Protein 1DUX (pdb70)

Foldseek 3Di:
DDLVVLLLCCAVPPPDPCQKYAPDLVQQKIFRNNQQVSQQVVCVVVPHRDGGNVNSVVSQVVCCVVLQKAADPPDPRMIGGRPRSD/DDLVVLLLCCAVPPPDPCQKYAPDQQQQKIFRNNQQVSQQVVCVVVPHRDGGNVNSVVSQVVCCVVLQKAADPPDPRMIGGRDRDD

Nearest PDB structures (foldseek):
  1dux-assembly1_F  TM=1.006E+00  e=1.023E-17  Homo sapiens
  8bzm-assembly2_B  TM=9.744E-01  e=3.636E-10  Homo sapiens
  8e67-assembly4_L  TM=9.533E-01  e=2.780E-10  Mus musculus
  4mhg-assembly1_A  TM=9.481E-01  e=8.137E-10  Mus musculus
  2md5-assembly1_A  TM=8.981E-01  e=2.547E-09  Mus musculus

Organism: Homo sapiens (NCBI:txid9606)

B-factor: mean 28.89, std 11.52, range [9.04, 68.36]

Sequence (172 aa):
VTLWQFLLQLLREQGNGHIISWTSRDGGEFKLVDAEEVARRLWGLRKNKTNMNYDKLSRALRYYYDDKNIIRKVSGQKFVYKFVSYPEVTLWQFLLQLLREQGNGHIISWTSRDGGEFKLVDAEEVARRLWGLRKNKTNMNYDKLSRALRYYYDDKNIIRKVSGQKFVYKFVSYPE

GO terms:
  GO:0005515 protein binding (F, IPI)
  GO:0000976 transcription cis-regulatory region binding (F, IDA)
  GO:1990837 sequence-specific double-stranded DNA binding (F, IDA)
  GO:0001228 DNA-binding transcription activator activity, RNA polymerase II-specific (F, IMP)
  GO:0045893 positive regulation of DNA-templated transcription (P, IMP)
  GO:0045893 positive regulation of DNA-templated transcription (P, IDA)
  GO:0000978 RNA polymerase II cis-regulatory region sequence-specific DNA binding (F, IDA)
  GO:0001228 DNA-binding transcription activator activity, RNA polymerase II-specific (F, IDA)
  GO:0045944 positive regulation of transcription by RNA polymerase II (P, IDA)
  GO:0000981 DNA-binding transcription factor activity, RNA polymerase II-specific (F, IDA)
  GO:0061629 RNA polymerase II-specific DNA-binding transcription factor binding (F, IPI)
  GO:0005654 nucleoplasm (C, TAS)
  GO:0005634 nucleus (C, IDA)
  GO:0045944 positive regulation of transcription by RNA polymerase II (P, IMP)
  GO:0005654 nucleoplasm (C, IDA)
  GO:0003700 DNA-binding transcription factor activity (F, IDA)
  GO:0005634 nucleus (C, IC)

Radius of gyration: 17.22 Å; Cα contacts (8 Å, |Δi|>4): 259; chains: 2; bounding box: 40×48×25 Å

Solvent-accessible surface area: 9831 Å² total; per-residue (Å²): 91,58,6,83,70,0,0,26,22,1,22,84,9,21,71,53,33,139,19,3,37,58,66,50,165,137,26,0,39,0,77,0,74,60,9,100,42,0,0,96,2,16,2,34,34,129,135,114,118,88,48,59,36,99,83,0,7,138,32,0,96,118,15,62,98,94,88,53,0,102,75,21,104,86,90,155,69,0,5,67,10,66,84,168,28,180,90,58,7,84,71,0,0,33,21,1,22,86,8,21,73,52,32,142,19,2,38,56,64,45,132,133,24,1,39,0,77,0,73,60,10,99,42,0,0,94,2,15,3,35,35,128,121,115,118,89,47,60,36,98,84,0,7,136,32,0,96,126,15,58,133,109,84,56,0,100,75,21,104,87,90,164,70,0,5,67,10,66,81,174,16,99

Structure (mmCIF, N/CA/C/O backbone):
data_1DUX
#
_entry.id   1DUX
#
_cell.length_a   33.245
_cell.length_b   140.523
_cell.length_c   38.620
_cell.angle_alpha   90.00
_cell.angle_beta   115.52
_cell.angle_gamma   90.00
#
_symmetry.space_group_name_H-M   'P 1 21 1'
#
loop_
_entity.id
_entity.type
_entity.pdbx_description
1 polymer "DNA (5'-D(*TP*GP*AP*CP*CP*GP*GP*AP*AP*GP*TP*GP*T)-3')"
2 polymer "DNA (5'-D(*AP*CP*AP*CP*TP*TP*CP*CP*GP*GP*TP*CP*A)-3')"
3 polymer 'ETS-DOMAIN PROTEIN ELK-1'
4 water water
#
loop_
_atom_site.group_PDB
_atom_site.id
_atom_site.type_symbol
_atom_site.label_atom_id
_atom_site.label_alt_id
_atom_site.label_comp_id
_atom_site.label_asym_id
_atom_site.label_entity_id
_atom_site.label_seq_id
_atom_site.pdbx_PDB_ins_code
_atom_site.Cartn_x
_atom_site.Cartn_y
_atom_site.Cartn_z
_atom_site.occupancy
_atom_site.B_iso_or_equiv
_atom_site.auth_seq_id
_atom_site.auth_comp_id
_atom_site.auth_asym_id
_atom_site.auth_atom_id
_atom_site.pdbx_PDB_model_num
ATOM 1055 N N . VAL E 3 5 ? -0.061 12.498 21.661 1.00 30.18 5 VAL C N 1
ATOM 1056 C CA . VAL E 3 5 ? -1.076 12.391 20.614 1.00 28.00 5 VAL C CA 1
ATOM 1057 C C . VAL E 3 5 ? -1.398 10.925 20.349 1.00 25.83 5 VAL C C 1
ATOM 1058 O O . VAL E 3 5 ? -0.495 10.109 20.199 1.00 27.71 5 VAL C O 1
ATOM 1062 N N . THR E 3 6 ? -2.680 10.584 20.293 1.00 22.19 6 THR C N 1
ATOM 1063 C CA . THR E 3 6 ? -3.066 9.203 20.034 1.00 19.83 6 THR C CA 1
ATOM 1064 C C . THR E 3 6 ? -3.040 8.878 18.541 1.00 17.47 6 THR C C 1
ATOM 1065 O O . THR E 3 6 ? -3.036 9.773 17.687 1.00 16.27 6 THR C O 1
AT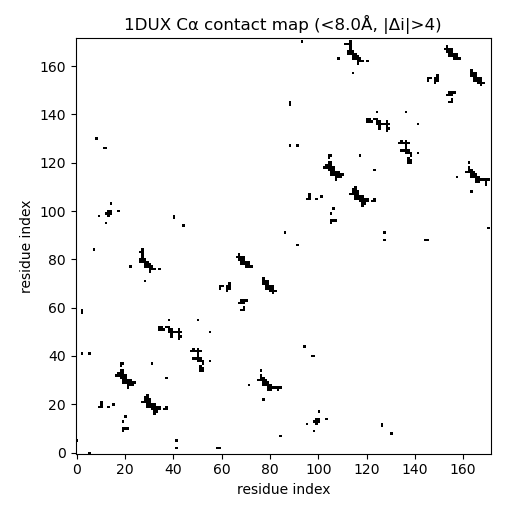OM 1069 N N . LEU E 3 7 ? -3.019 7.586 18.242 1.00 15.97 7 LEU C N 1
ATOM 1070 C CA . LEU E 3 7 ? -2.997 7.110 16.867 1.00 15.66 7 LEU C CA 1
ATOM 1071 C C . LEU E 3 7 ? -4.241 7.610 16.149 1.00 14.57 7 LEU C C 1
ATOM 1072 O O . LEU E 3 7 ? -4.142 8.129 15.054 1.00 14.07 7 LEU C O 1
ATOM 1077 N N . TRP E 3 8 ? -5.412 7.463 16.762 1.00 15.97 8 TRP C N 1
ATOM 1078 C CA . TRP E 3 8 ? -6.629 7.908 16.090 1.00 18.09 8 TRP C CA 1
ATOM 1079 C C . TRP E 3 8 ? -6.644 9.418 15.841 1.00 18.06 8 TRP C C 1
ATOM 1080 O O . TRP E 3 8 ? -7.108 9.870 14.789 1.00 17.34 8 TRP C O 1
ATOM 1091 N N . GLN E 3 9 ? -6.117 10.196 16.781 1.00 17.71 9 GLN C N 1
ATOM 1092 C CA . GLN E 3 9 ? -6.069 11.649 16.600 1.00 18.61 9 GLN C CA 1
ATOM 1093 C C . GLN E 3 9 ? -5.141 11.973 15.441 1.00 17.55 9 GLN C C 1
ATOM 1094 O O . GLN E 3 9 ? -5.443 12.831 14.609 1.00 17.58 9 GLN C O 1
ATOM 1100 N N . PHE E 3 10 ? -4.003 11.288 15.400 1.00 16.07 10 PHE C N 1
ATOM 1101 C CA . PHE E 3 10 ? -3.016 11.483 14.340 1.00 14.87 10 PHE C CA 1
ATOM 1102 C C . PHE E 3 10 ? -3.639 11.191 12.981 1.00 14.43 10 PHE C C 1
ATOM 1103 O O . PHE E 3 10 ? -3.467 11.955 12.035 1.00 14.18 10 PHE C O 1
ATOM 1111 N N . LEU E 3 11 ? -4.351 10.075 12.881 1.00 13.48 11 LEU C N 1
ATOM 1112 C CA . LEU E 3 11 ? -4.984 9.714 11.618 1.00 14.94 11 LEU C CA 1
ATOM 1113 C C . LEU E 3 11 ? -5.956 10.826 11.182 1.00 14.73 11 LEU C C 1
ATOM 1114 O O . LEU E 3 11 ? -6.012 11.197 10.002 1.00 15.57 11 LEU C O 1
ATOM 1119 N N . LEU E 3 12 ? -6.714 11.345 12.139 1.00 12.96 12 LEU C N 1
ATOM 1120 C CA . LEU E 3 12 ? -7.670 12.417 11.875 1.00 15.28 12 LEU C CA 1
ATOM 1121 C C . LEU E 3 12 ? -6.920 13.656 11.363 1.00 15.09 12 LEU C C 1
ATOM 1122 O O . LEU E 3 12 ? -7.369 14.335 10.434 1.00 14.24 12 LEU C O 1
ATOM 1127 N N . GLN E 3 13 ? -5.764 13.939 11.961 1.00 13.83 13 GLN C N 1
ATOM 1128 C CA . GLN E 3 13 ? -4.955 15.072 11.533 1.00 15.08 13 GLN C CA 1
ATOM 1129 C C . GLN E 3 13 ? -4.474 14.900 10.090 1.00 15.01 13 GLN C C 1
ATOM 1130 O O . GLN E 3 13 ? -4.565 15.831 9.291 1.00 15.50 13 GLN C O 1
ATOM 1136 N N . LEU E 3 14 ? -3.971 13.715 9.755 1.00 15.16 14 LEU C N 1
ATOM 1137 C CA . LEU E 3 14 ? -3.498 13.448 8.396 1.00 15.75 14 LEU C CA 1
ATOM 1138 C C . LEU E 3 14 ? -4.600 13.629 7.363 1.00 15.11 14 LEU C C 1
ATOM 1139 O O . LEU E 3 14 ? -4.385 14.223 6.306 1.00 15.05 14 LEU C O 1
ATOM 1144 N N . LEU E 3 15 ? -5.775 13.096 7.669 1.00 15.20 15 LEU C N 1
ATOM 1145 C CA . LEU E 3 15 ? -6.916 13.187 6.765 1.00 18.26 15 LEU C CA 1
ATOM 1146 C C . LEU E 3 15 ? -7.344 14.629 6.550 1.00 19.54 15 LEU C C 1
ATOM 1147 O O . LEU E 3 15 ? -7.776 15.012 5.465 1.00 19.47 15 LEU C O 1
ATOM 1152 N N . ARG E 3 16 ? -7.209 15.428 7.595 1.00 20.70 16 ARG C N 1
ATOM 1153 C CA . ARG E 3 16 ? -7.595 16.825 7.537 1.00 22.49 16 ARG C CA 1
ATOM 1154 C C . ARG E 3 16 ? -6.507 17.680 6.888 1.00 23.22 16 ARG C C 1
ATOM 1155 O O . ARG E 3 16 ? -6.802 18.593 6.116 1.00 22.48 16 ARG C O 1
ATOM 1163 N N . GLU E 3 17 ? -5.250 17.341 7.162 1.00 23.61 17 GLU C N 1
ATOM 1164 C CA . GLU E 3 17 ? -4.118 18.118 6.671 1.00 23.99 17 GLU C CA 1
ATOM 1165 C C . GLU E 3 17 ? -3.482 17.789 5.324 1.00 25.37 17 GLU C C 1
ATOM 1166 O O . GLU E 3 17 ? -2.909 18.675 4.693 1.00 25.53 17 GLU C O 1
ATOM 1172 N N . GLN E 3 18 ? -3.564 16.537 4.880 1.00 27.17 18 GLN C N 1
ATOM 1173 C CA . GLN E 3 18 ? -2.988 16.154 3.588 1.00 28.63 18 GLN C CA 1
ATOM 1174 C C . GLN E 3 18 ? -3.714 16.907 2.470 1.00 29.67 18 GLN C C 1
ATOM 1175 O O . GLN E 3 18 ? -4.933 17.070 2.516 1.00 29.36 18 GLN C O 1
ATOM 1181 N N . GLY E 3 19 ? -2.972 17.368 1.469 1.00 30.58 19 GLY C N 1
ATOM 1182 C CA . GLY E 3 19 ? -3.610 18.089 0.379 1.00 32.38 19 GLY C CA 1
ATOM 1183 C C . GLY E 3 19 ? -4.241 17.161 -0.649 1.00 33.57 19 GLY C C 1
ATOM 1184 O O . GLY E 3 19 ? -4.961 17.607 -1.547 1.00 33.82 19 GLY C O 1
ATOM 1185 N N . ASN E 3 20 ? -3.985 15.863 -0.506 1.00 32.66 20 ASN C N 1
ATOM 1186 C CA . ASN E 3 20 ? -4.494 14.866 -1.442 1.00 32.35 20 ASN C CA 1
ATOM 1187 C C . ASN E 3 20 ? -4.650 13.503 -0.776 1.00 31.50 20 ASN C C 1
ATOM 1188 O O . ASN E 3 20 ? -4.451 13.361 0.433 1.00 30.13 20 ASN C O 1
ATOM 1193 N N . GLY E 3 21 ? -4.991 12.501 -1.580 1.00 30.36 21 GLY C N 1
ATOM 1194 C CA . GLY E 3 21 ? -5.178 11.161 -1.058 1.00 29.63 21 GLY C CA 1
ATOM 1195 C C . GLY E 3 21 ? -4.069 10.200 -1.437 1.00 28.73 21 GLY C C 1
ATOM 1196 O O . GLY E 3 21 ? -4.309 9.006 -1.565 1.00 28.80 21 GLY C O 1
ATOM 1197 N N . HIS E 3 22 ? -2.855 10.713 -1.610 1.00 28.46 22 HIS C N 1
ATOM 1198 C CA . HIS E 3 22 ? -1.725 9.870 -1.975 1.00 27.94 22 HIS C CA 1
ATOM 1199 C C . HIS E 3 22 ? -1.300 8.872 -0.885 1.00 25.76 22 HIS C C 1
ATOM 1200 O O . HIS E 3 22 ? -0.782 7.811 -1.209 1.00 26.02 22 HIS C O 1
ATOM 1207 N N . ILE E 3 23 ? -1.486 9.198 0.395 1.00 23.01 23 ILE C N 1
ATOM 1208 C CA . ILE E 3 23 ? -1.112 8.244 1.446 1.00 21.60 23 ILE C CA 1
ATOM 1209 C C . ILE E 3 23 ? -2.296 7.819 2.320 1.00 20.32 23 ILE C C 1
ATOM 1210 O O . ILE E 3 23 ? -2.327 6.700 2.835 1.00 20.25 23 ILE C O 1
ATOM 1215 N N . ILE E 3 24 ? -3.269 8.708 2.490 1.00 18.19 24 ILE C N 1
ATOM 1216 C CA . ILE E 3 24 ? -4.460 8.374 3.259 1.00 17.21 24 ILE C CA 1
ATOM 1217 C C . ILE E 3 24 ? -5.641 9.101 2.625 1.00 17.16 24 ILE C C 1
ATOM 1218 O O . ILE E 3 24 ? -5.486 10.198 2.092 1.00 16.44 24 ILE C O 1
ATOM 1223 N N . SER E 3 25 ? -6.815 8.487 2.673 1.00 16.53 25 SER C N 1
ATOM 1224 C CA . SER E 3 25 ? -7.997 9.095 2.072 1.00 17.94 25 SER C CA 1
ATOM 1225 C C . SER E 3 25 ? -9.291 8.566 2.658 1.00 16.96 25 SER C C 1
ATOM 1226 O O . SER E 3 25 ? -9.367 7.401 3.056 1.00 17.20 25 SER C O 1
ATOM 1229 N N . TRP E 3 26 ? -10.303 9.428 2.727 1.00 17.37 26 TRP C N 1
ATOM 1230 C CA . TRP E 3 26 ? -11.609 8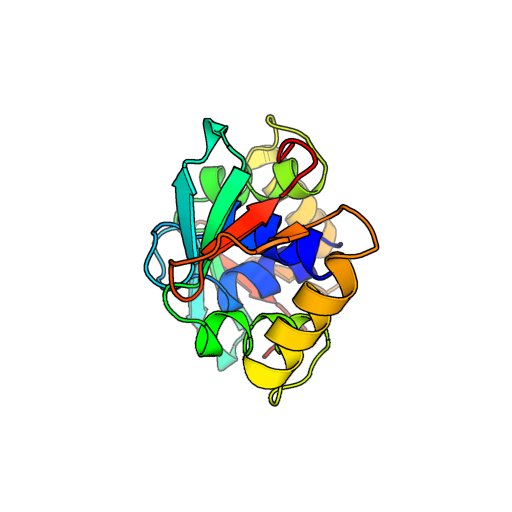.995 3.205 1.00 18.95 26 TRP C CA 1
ATOM 1231 C C . TRP E 3 26 ? -12.133 8.132 2.061 1.00 20.43 26 TRP C C 1
ATOM 1232 O O . TRP E 3 26 ? -11.839 8.407 0.892 1.00 21.51 26 TRP C O 1
ATOM 1243 N N . THR E 3 27 ? -12.875 7.080 2.385 1.00 20.91 27 THR C N 1
ATOM 1244 C CA . THR E 3 27 ? -13.467 6.238 1.352 1.00 22.12 27 THR C CA 1
ATOM 1245 C C . THR E 3 27 ? -14.933 6.663 1.371 1.00 23.80 27 THR C C 1
ATOM 1246 O O . THR E 3 27 ? -15.525 6.959 0.339 1.00 24.49 27 THR C O 1
ATOM 1250 N N . SER E 3 28 ? -15.498 6.724 2.570 1.00 25.05 28 SER C N 1
ATOM 1251 C CA . SER E 3 28 ? -16.863 7.188 2.758 1.00 26.30 28 SER C CA 1
ATOM 1252 C C . SER E 3 28 ? -16.789 8.040 4.015 1.00 27.26 28 SER C C 1
ATOM 1253 O O . SER E 3 28 ? -16.900 7.531 5.130 1.00 27.28 28 SER C O 1
ATOM 1256 N N . ARG E 3 29 ? -16.566 9.338 3.835 1.00 28.90 29 ARG C N 1
ATOM 1257 C CA . ARG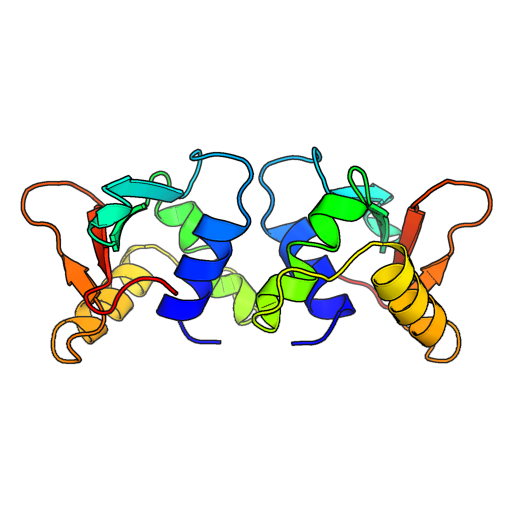 E 3 29 ? -16.448 10.241 4.973 1.00 30.50 29 ARG C CA 1
ATOM 1258 C C . ARG E 3 29 ? -17.711 10.268 5.821 1.00 31.09 29 ARG C C 1
ATOM 1259 O O . ARG E 3 29 ? -17.633 10.325 7.050 1.00 30.52 29 ARG C O 1
ATOM 1267 N N . ASP E 3 30 ? -18.871 10.230 5.166 1.00 32.17 30 ASP C N 1
ATOM 1268 C CA . ASP E 3 30 ? -20.139 10.229 5.888 1.00 33.17 30 ASP C CA 1
ATOM 1269 C C . ASP E 3 30 ? -20.089 9.130 6.955 1.00 31.97 30 ASP C C 1
ATOM 1270 O O . ASP E 3 30 ? -20.519 9.333 8.092 1.00 32.52 30 ASP C O 1
ATOM 1275 N N . GLY E 3 31 ? -19.547 7.972 6.582 1.00 29.35 31 GLY C N 1
ATOM 1276 C CA . GLY E 3 31 ? -19.459 6.860 7.515 1.00 27.49 31 GLY C CA 1
ATOM 1277 C C . GLY E 3 31 ? -18.182 6.768 8.340 1.00 25.83 31 GLY C C 1
ATOM 1278 O O . GLY E 3 31 ? -17.998 5.803 9.081 1.00 25.50 31 GLY C O 1
ATOM 1279 N N . GLY E 3 32 ? -17.301 7.758 8.210 1.00 24.07 32 GLY C N 1
ATOM 1280 C CA . GLY E 3 32 ? -16.059 7.753 8.962 1.00 22.17 32 GLY C CA 1
ATOM 1281 C C . GLY E 3 32 ? -15.082 6.688 8.496 1.00 21.26 32 GLY C C 1
ATOM 1282 O O . GLY E 3 32 ? -14.152 6.323 9.214 1.00 21.17 32 GLY C O 1
ATOM 1283 N N . GLU E 3 33 ? -15.291 6.192 7.282 1.00 20.56 33 GLU C N 1
ATOM 1284 C CA . GLU E 3 33 ? -14.431 5.162 6.719 1.00 19.66 33 GLU C CA 1
ATOM 1285 C C . GLU E 3 33 ? -13.311 5.778 5.883 1.00 19.15 33 GLU C C 1
ATOM 1286 O O . GLU E 3 33 ? -13.539 6.696 5.092 1.00 18.48 33 GLU C O 1
ATOM 1292 N N . PHE E 3 34 ? -12.098 5.268 6.079 1.00 18.06 34 PHE C N 1
ATOM 1293 C CA . PHE E 3 34 ? -10.918 5.780 5.392 1.00 17.27 34 PHE C CA 1
ATOM 1294 C C . PHE E 3 34 ? -9.969 4.660 5.014 1.00 18.16 34 PHE C C 1
ATOM 1295 O O . PHE E 3 34 ? -9.994 3.579 5.608 1.00 19.30 34 PHE C O 1
ATOM 1303 N N . LYS E 3 35 ? -9.121 4.927 4.030 1.00 18.57 35 LYS C N 1
ATOM 1304 C CA . LYS E 3 35 ? -8.166 3.938 3.579 1.00 18.68 35 LYS C CA 1
ATOM 1305 C C . LYS E 3 35 ? -6.735 4.427 3.696 1.00 18.67 35 LYS C C 1
ATOM 1306 O O . LYS E 3 35 ? -6.434 5.576 3.375 1.00 18.05 35 LYS C O 1
ATOM 1312 N N . LEU E 3 36 ? -5.850 3.551 4.162 1.00 18.32 36 LEU C N 1
ATOM 1313 C CA . LEU E 3 36 ? -4.445 3.906 4.259 1.00 19.18 36 LEU C CA 1
ATOM 1314 C C . LEU E 3 36 ? -3.883 3.552 2.887 1.00 20.26 36 LEU C C 1
ATOM 1315 O O . LEU E 3 36 ? -3.430 2.424 2.657 1.00 20.98 36 LEU C O 1
ATOM 1320 N N . VAL E 3 37 ? -3.945 4.518 1.973 1.00 20.19 37 VAL C N 1
ATOM 1321 C CA . VAL E 3 37 ? -3.476 4.339 0.605 1.00 20.22 37 VAL C CA 1
ATOM 1322 C C . VAL E 3 37 ? -2.019 3.900 0.544 1.00 20.38 37 VAL C C 1
ATOM 1323 O O . VAL E 3 37 ? -1.659 3.031 -0.249 1.00 20.30 37 VAL C O 1
ATOM 1327 N N . ASP E 3 38 ? -1.180 4.512 1.370 1.00 20.16 38 ASP C N 1
ATOM 1328 C CA . ASP E 3 38 ? 0.226 4.135 1.441 1.00 18.95 38 ASP C CA 1
ATOM 1329 C C . ASP E 3 38 ? 0.455 3.859 2.925 1.00 18.70 38 ASP C C 1
ATOM 1330 O O . ASP E 3 38 ? 0.936 4.712 3.678 1.00 18.42 38 ASP C O 1
ATOM 1335 N N . ALA E 3 39 ? 0.082 2.651 3.327 1.00 16.64 39 ALA C N 1
ATOM 1336 C CA . ALA E 3 39 ? 0.158 2.220 4.715 1.00 16.23 39 ALA C CA 1
ATOM 1337 C C . ALA E 3 39 ? 1.508 2.383 5.400 1.00 15.66 39 ALA C C 1
ATOM 1338 O O . ALA E 3 39 ? 1.574 2.821 6.550 1.00 14.86 39 ALA C O 1
ATOM 1340 N N . GLU E 3 40 ? 2.580 2.030 4.703 1.00 16.61 40 GLU C N 1
ATOM 1341 C CA . GLU E 3 40 ? 3.916 2.134 5.277 1.00 17.80 40 GLU C CA 1
ATOM 1342 C C . GLU E 3 40 ? 4.337 3.592 5.455 1.00 17.02 40 GLU C C 1
ATOM 1343 O O . GLU E 3 40 ? 5.082 3.920 6.378 1.00 16.30 40 GLU C O 1
ATOM 1349 N N . GLU E 3 41 ? 3.862 4.473 4.579 1.00 17.02 41 GLU C N 1
ATOM 1350 C CA . GLU E 3 41 ? 4.212 5.886 4.701 1.00 16.48 41 GLU C CA 1
ATOM 1351 C C . GLU E 3 41 ? 3.445 6.484 5.880 1.00 15.95 41 GLU C C 1
ATOM 1352 O O . GLU E 3 41 ? 3.994 7.268 6.651 1.00 15.79 41 GLU C O 1
ATOM 1358 N N . VAL E 3 42 ? 2.177 6.113 6.024 1.00 13.82 42 VAL C N 1
ATOM 1359 C CA . VAL E 3 42 ? 1.389 6.600 7.147 1.00 14.84 42 VAL C CA 1
ATOM 1360 C C . VAL E 3 42 ? 2.054 6.125 8.438 1.00 14.46 42 VAL C C 1
ATOM 1361 O O . VAL E 3 42 ? 2.102 6.857 9.426 1.00 15.61 42 VAL C O 1
ATOM 1365 N N . ALA E 3 43 ? 2.568 4.897 8.424 1.00 14.24 43 ALA C N 1
ATOM 1366 C CA . ALA E 3 43 ? 3.206 4.334 9.606 1.00 14.29 43 ALA C CA 1
ATOM 1367 C C . ALA E 3 43 ? 4.519 5.050 9.919 1.00 14.32 43 ALA C C 1
ATOM 1368 O O . ALA E 3 43 ? 4.801 5.339 11.078 1.00 14.54 43 ALA C O 1
ATOM 1370 N N A ARG E 3 44 ? 5.307 5.335 8.882 0.50 14.54 44 ARG C N 1
ATOM 1371 N N B ARG E 3 44 ? 5.329 5.324 8.898 0.50 14.85 44 ARG C N 1
ATOM 1372 C CA A ARG E 3 44 ? 6.578 6.038 9.053 0.50 15.31 44 ARG C CA 1
ATOM 1373 C CA B ARG E 3 44 ? 6.590 6.018 9.137 0.50 15.84 44 ARG C CA 1
ATOM 1374 C C A ARG E 3 44 ? 6.310 7.336 9.799 0.50 15.60 44 ARG C C 1
ATOM 1375 C C B ARG E 3 44 ? 6.301 7.345 9.830 0.50 15.95 44 ARG C C 1
ATOM 1376 O O A ARG E 3 44 ? 6.922 7.618 10.828 0.50 16.11 44 ARG C O 1
ATOM 1377 O O B ARG E 3 44 ? 6.901 7.659 10.857 0.50 16.42 44 ARG C O 1
ATOM 1392 N N . LEU E 3 45 ? 5.374 8.116 9.269 1.00 15.75 45 LEU C N 1
ATOM 1393 C CA . LEU E 3 45 ? 4.996 9.401 9.853 1.00 15.12 45 LEU C CA 1
ATOM 1394 C C . LEU E 3 45 ? 4.502 9.253 11.296 1.00 14.74 45 LEU C C 1
ATOM 1395 O O . LEU E 3 45 ? 4.834 10.080 12.152 1.00 14.21 45 LEU C O 1
ATOM 1400 N N . TRP E 3 46 ? 3.712 8.211 11.567 1.00 13.70 46 TRP C N 1
ATOM 1401 C CA . TRP E 3 46 ? 3.206 7.967 12.924 1.00 13.82 46 TRP C CA 1
ATOM 1402 C C . TRP E 3 46 ? 4.396 7.757 13.858 1.00 13.70 46 TRP C C 1
ATOM 1403 O O . TRP E 3 46 ? 4.442 8.314 14.943 1.00 15.12 46 TRP C O 1
ATOM 1414 N N . GLY E 3 47 ? 5.362 6.955 13.428 1.00 14.58 47 GLY C N 1
ATOM 1415 C CA . GLY E 3 47 ? 6.534 6.726 14.256 1.00 14.05 47 GLY C CA 1
ATOM 1416 C C . GLY E 3 47 ? 7.294 8.015 14.520 1.00 14.83 47 GLY C C 1
ATOM 1417 O O . GLY E 3 47 ? 7.783 8.240 15.628 1.00 14.93 47 GLY C O 1
ATOM 1418 N N . LEU E 3 48 ? 7.379 8.881 13.513 1.00 15.83 48 LEU C N 1
ATOM 1419 C CA . LEU E 3 48 ? 8.103 10.138 13.666 1.00 15.63 48 LEU C CA 1
ATOM 1420 C C . LEU E 3 48 ? 7.445 11.093 14.661 1.00 15.44 48 LEU C C 1
ATOM 1421 O O . LEU E 3 48 ? 8.099 11.997 15.176 1.00 16.06 48 LEU C O 1
ATOM 1426 N N . ARG E 3 49 ? 6.160 10.900 14.944 1.00 15.40 49 ARG C N 1
ATOM 1427 C CA . ARG E 3 49 ? 5.494 11.753 15.926 1.00 16.25 49 ARG C CA 1
ATOM 1428 C C . ARG E 3 49 ? 6.108 11.440 17.294 1.00 16.59 49 ARG C C 1
ATOM 1429 O O . ARG E 3 49 ? 6.036 12.249 18.220 1.00 16.23 49 ARG C O 1
ATOM 1437 N N . LYS E 3 50 ? 6.701 10.252 17.414 1.00 16.63 50 LYS C N 1
ATOM 1438 C CA . LYS E 3 50 ? 7.338 9.834 18.659 1.00 18.38 50 LYS C CA 1
ATOM 1439 C C . LYS E 3 50 ? 8.856 9.750 18.498 1.00 19.73 50 LYS C C 1
ATOM 1440 O O . LYS E 3 50 ? 9.538 9.053 19.250 1.00 20.23 50 LYS C O 1
ATOM 1446 N N . ASN E 3 51 ? 9.372 10.453 17.496 1.00 20.56 51 ASN C N 1
ATOM 1447 C CA . ASN E 3 51 ? 10.807 10.491 17.246 1.00 22.72 51 ASN C CA 1
ATOM 1448 C C . ASN E 3 51 ? 11.427 9.126 16.944 1.00 22.82 51 ASN C C 1
ATOM 1449 O O . ASN E 3 51 ? 12.551 8.838 17.363 1.00 23.24 51 ASN C O 1
ATOM 1454 N N . LYS E 3 52 ? 10.693 8.282 16.229 1.00 21.45 52 LYS C N 1
ATOM 1455 C CA . LYS E 3 52 ? 11.197 6.963 15.850 1.00 20.98 52 LYS C CA 1
ATOM 1456 C C . LYS E 3 52 ? 11.078 6.847 14.331 1.00 20.14 52 LYS C C 1
ATOM 1457 O O . LYS E 3 52 ? 10.085 7.286 13.749 1.00 18.29 52 LYS C O 1
ATOM 1463 N N . THR E 3 53 ? 12.089 6.261 13.692 1.00 18.62 53 THR C N 1
ATOM 1464 C CA . THR E 3 53 ? 12.083 6.099 12.242 1.00 17.04 53 THR C CA 1
ATOM 1465 C C . THR E 3 53 ? 11.679 4.685 11.845 1.00 16.93 53 THR C C 1
ATOM 1466 O O . THR E 3 53 ? 11.606 4.362 10.657 1.00 17.12 53 THR C O 1
ATOM 1470 N N . ASN E 3 54 ? 11.403 3.840 12.827 1.00 16.90 54 ASN C N 1
ATOM 1471 C CA . ASN E 3 54 ? 11.095 2.453 12.514 1.00 17.36 54 ASN C CA 1
ATOM 1472 C C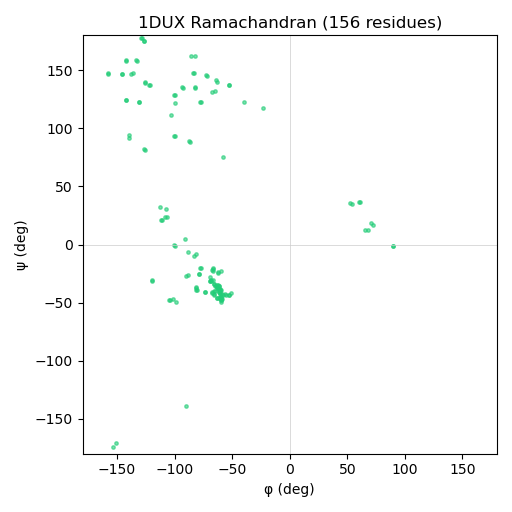 . ASN E 3 54 ? 9.661 1.947 12.667 1.00 16.05 54 ASN C C 1
ATOM 1473 O O . ASN E 3 54 ? 9.461 0.749 12.845 1.00 15.61 54 ASN C O 1
ATOM 1478 N N . MET E 3 55 ? 8.667 2.828 12.615 1.00 15.25 55 MET C N 1
ATOM 1479 C CA . MET E 3 55 ? 7.287 2.360 12.728 1.00 16.00 55 MET C CA 1
ATOM 1480 C C . MET E 3 55 ? 6.848 1.866 11.356 1.00 16.52 55 MET C C 1
ATOM 1481 O O . MET E 3 55 ? 7.128 2.505 10.343 1.00 16.98 55 MET C O 1
ATOM 1486 N N . ASN E 3 56 ? 6.191 0.712 11.316 1.00 16.76 56 ASN C N 1
ATOM 1487 C CA . ASN E 3 56 ? 5.723 0.164 10.052 1.00 17.45 56 ASN C CA 1
ATOM 1488 C C . ASN E 3 56 ? 4.246 -0.191 10.168 1.00 16.72 56 ASN C C 1
ATOM 1489 O O . ASN E 3 56 ? 3.647 -0.057 11.237 1.00 15.26 56 ASN C O 1
ATOM 1494 N N . TYR E 3 57 ? 3.657 -0.657 9.076 1.00 16.85 57 TYR C N 1
ATOM 1495 C CA . TYR E 3 57 ? 2.238 -0.975 9.099 1.00 17.08 57 TYR C CA 1
ATOM 1496 C C . TYR E 3 57 ? 1.881 -2.169 9.967 1.00 17.61 57 TYR C C 1
ATOM 1497 O O . TYR E 3 57 ? 0.794 -2.214 10.541 1.00 17.12 57 TYR C O 1
ATOM 1506 N N . ASP E 3 58 ? 2.780 -3.140 10.079 1.00 18.63 58 ASP C N 1
ATOM 1507 C CA . ASP E 3 58 ? 2.484 -4.299 10.911 1.00 18.80 58 ASP C CA 1
ATOM 1508 C C . ASP E 3 58 ? 2.220 -3.874 12.344 1.00 18.52 58 ASP C C 1
ATOM 1509 O O . ASP E 3 58 ? 1.331 -4.406 13.009 1.00 19.02 58 ASP C O 1
ATOM 1514 N N . LYS E 3 59 ? 2.997 -2.908 12.817 1.00 17.87 59 LYS C N 1
ATOM 1515 C CA . LYS E 3 59 ? 2.851 -2.427 14.182 1.00 16.84 59 LYS C CA 1
ATOM 1516 C C . LYS E 3 59 ? 1.713 -1.419 14.321 1.00 15.62 59 LYS C C 1
ATOM 1517 O O . LYS E 3 59 ? 0.983 -1.437 15.312 1.00 16.65 59 LYS C O 1
ATOM 1523 N N . LEU E 3 60 ? 1.558 -0.542 13.335 1.00 14.82 60 LEU C N 1
ATOM 1524 C CA . LEU E 3 60 ? 0.483 0.439 13.383 1.00 14.93 60 LEU C CA 1
ATOM 1525 C C . LEU E 3 60 ? -0.853 -0.294 13.257 1.00 15.12 60 LEU C C 1
ATOM 1526 O O . LEU E 3 60 ? -1.811 0.032 13.957 1.00 16.01 60 LEU C O 1
ATOM 1531 N N . SER E 3 61 ? -0.921 -1.291 12.379 1.00 15.59 61 SER C N 1
ATOM 1532 C CA . SER E 3 61 ? -2.167 -2.035 12.219 1.00 16.82 61 SER C CA 1
ATOM 1533 C C . SER E 3 61 ? -2.537 -2.721 13.528 1.00 17.30 61 SER C C 1
ATOM 1534 O O . SER E 3 61 ? -3.717 -2.820 13.863 1.00 18.26 61 SER C O 1
ATOM 1537 N N . ARG E 3 62 ? -1.538 -3.195 14.272 1.00 16.60 62 ARG C N 1
ATOM 1538 C CA . ARG E 3 62 ? -1.815 -3.857 15.549 1.00 16.46 62 ARG C CA 1
ATOM 1539 C C . ARG E 3 62 ? -2.418 -2.856 16.516 1.00 15.12 62 ARG C C 1
ATOM 1540 O O . ARG E 3 62 ? -3.311 -3.190 17.293 1.00 16.67 62 ARG C O 1
ATOM 1548 N N . ALA E 3 63 ? -1.898 -1.636 16.493 1.00 14.61 63 ALA C N 1
ATOM 1549 C CA . ALA E 3 63 ? -2.419 -0.587 17.353 1.00 15.11 63 ALA C CA 1
ATOM 1550 C C . ALA E 3 63 ? -3.891 -0.377 16.986 1.00 14.87 63 ALA C C 1
ATOM 1551 O O . ALA E 3 63 ? -4.742 -0.235 17.862 1.00 14.72 63 ALA C O 1
ATOM 1553 N N . LEU E 3 64 ? -4.196 -0.369 15.690 1.00 15.54 64 LEU C N 1
ATOM 1554 C CA . LEU E 3 64 ? -5.586 -0.192 15.255 1.00 15.70 64 LEU C CA 1
ATOM 1555 C C . LEU E 3 64 ? -6.444 -1.370 15.720 1.00 16.38 64 LEU C C 1
ATOM 1556 O O . LEU E 3 64 ? -7.611 -1.195 16.068 1.00 15.64 64 LEU C O 1
ATOM 1561 N N . ARG E 3 65 ? -5.867 -2.571 15.733 1.00 16.79 65 ARG C N 1
ATOM 1562 C CA . ARG E 3 65 ? -6.615 -3.744 16.176 1.00 18.17 65 ARG C CA 1
ATOM 1563 C C . ARG E 3 65 ? -6.939 -3.613 17.661 1.00 18.38 65 ARG C C 1
ATOM 1564 O O . ARG E 3 65 ? -7.997 -4.035 18.120 1.00 18.03 65 ARG C O 1
ATOM 1572 N N . TYR E 3 66 ? -6.024 -3.000 18.402 1.00 20.02 66 TYR C N 1
ATOM 1573 C CA . TYR E 3 66 ? -6.203 -2.758 19.827 1.00 20.75 66 TYR C CA 1
ATOM 1574 C C . TYR E 3 66 ? -7.427 -1.843 20.027 1.00 20.62 66 TYR C C 1
ATOM 1575 O O . TYR E 3 66 ? -8.044 -1.848 21.086 1.00 18.83 66 TYR C O 1
ATOM 1584 N N . TYR E 3 67 ? -7.774 -1.062 19.000 1.00 20.06 67 TYR C N 1
ATOM 1585 C CA . TYR E 3 67 ? -8.931 -0.157 19.069 1.00 20.08 67 TYR C CA 1
ATOM 1586 C C . TYR E 3 67 ? -10.278 -0.865 18.898 1.00 21.04 67 TYR C C 1
ATOM 1587 O O . TYR E 3 67 ? -11.314 -0.331 19.287 1.00 19.31 67 TYR C O 1
ATOM 1596 N N . TYR E 3 68 ? -10.266 -2.062 18.315 1.00 23.02 68 TYR C N 1
ATOM 1597 C CA . TYR E 3 68 ? -11.510 -2.795 18.081 1.00 24.30 68 TYR C CA 1
ATOM 1598 C C . TYR E 3 68 ? -12.371 -2.979 19.327 1.00 26.26 68 TYR C C 1
ATOM 1599 O O . TYR E 3 68 ? -13.565 -2.671 19.310 1.00 25.52 68 TYR C O 1
ATOM 1608 N N A ASP E 3 69 ? -11.766 -3.477 20.399 0.50 27.34 69 ASP C N 1
ATOM 1609 N N B ASP E 3 69 ? -11.766 -3.488 20.399 0.50 27.33 69 ASP C N 1
ATOM 1610 C CA A ASP E 3 69 ? -12.489 -3.712 21.643 0.50 29.02 69 ASP C CA 1
ATOM 1611 C CA B ASP E 3 69 ? -12.483 -3.714 21.651 0.50 29.02 69 ASP C CA 1
ATOM 1612 C C A ASP E 3 69 ? -12.807 -2.408 22.371 0.50 29.80 69 ASP C C 1
ATOM 1613 C C B ASP E 3 69 ? -12.781 -2.414 22.394 0.50 29.78 69 ASP C C 1
ATOM 1614 O O A ASP E 3 69 ? -13.635 -2.388 23.277 0.50 29.77 69 ASP C O 1
ATOM 1615 O O B ASP E 3 69 ? -13.570 -2.403 23.335 0.50 29.71 69 ASP C O 1
ATOM 1624 N N . LYS E 3 70 ? -12.143 -1.323 21.979 1.00 30.32 70 LYS C N 1
ATOM 1625 C CA . LYS E 3 70 ? -12.378 -0.020 22.610 1.00 31.28 70 LYS C CA 1
ATOM 1626 C C . LYS E 3 70 ? -13.492 0.728 21.878 1.00 30.90 70 LYS C C 1
ATOM 1627 O O . LYS E 3 70 ? -13.873 1.833 22.260 1.00 30.37 70 LYS C O 1
ATOM 1633 N N . ASN E 3 71 ? -14.013 0.110 20.825 1.00 31.57 71 ASN C N 1
ATOM 1634 C CA . ASN E 3 71 ? -15.081 0.704 20.030 1.00 31.47 71 ASN C CA 1
ATOM 1635 C C . ASN E 3 71 ? -14.724 2.101 19.522 1.00 29.97 71 ASN C C 1
ATOM 1636 O O . ASN E 3 71 ? -15.585 2.980 19.431 1.00 30.60 71 ASN C O 1
ATOM 1641 N N . ILE E 3 72 ? -13.447 2.299 19.206 1.00 27.46 72 ILE C N 1
ATOM 1642 C CA . ILE E 3 72 ? -12.959 3.573 18.681 1.00 25.06 72 ILE C CA 1
ATOM 1643 C C . ILE E 3 72 ? -12.871 3.438 17.163 1.00 24.38 72 ILE C C 1
ATOM 1644 O O . ILE E 3 72 ? -13.351 4.289 16.417 1.00 24.52 72 ILE C O 1
ATOM 1649 N N . ILE E 3 73 ? -12.247 2.356 16.720 1.00 24.02 73 ILE C N 1
ATOM 1650 C CA . ILE E 3 73 ? -12.099 2.075 15.299 1.00 24.77 73 ILE C CA 1
ATOM 1651 C C . ILE E 3 73 ? -12.387 0.607 15.036 1.00 25.45 73 ILE C C 1
ATOM 1652 O O . ILE E 3 73 ? -12.134 -0.249 15.883 1.00 26.34 73 ILE C O 1
ATOM 1657 N N . ARG E 3 74 ? -12.936 0.339 13.859 1.00 26.09 74 ARG C N 1
ATOM 1658 C CA . ARG E 3 74 ? -13.252 -1.007 13.423 1.00 27.83 74 ARG C CA 1
ATOM 1659 C C . ARG E 3 74 ? -12.747 -1.174 12.004 1.00 27.18 74 ARG C C 1
ATOM 1660 O O . ARG E 3 74 ? -12.542 -0.196 11.280 1.00 26.35 74 ARG C O 1
ATOM 1668 N N . LYS E 3 75 ? -12.552 -2.423 11.614 1.00 25.93 75 LYS C N 1
ATOM 1669 C CA . LYS E 3 75 ? -12.081 -2.740 10.281 1.00 26.29 75 LYS C CA 1
ATOM 1670 C C . LYS E 3 75 ? -13.265 -2.763 9.330 1.00 26.72 75 LYS C C 1
ATOM 1671 O O . LYS E 3 75 ? -14.382 -3.101 9.729 1.00 26.33 75 LYS C O 1
ATOM 1677 N N . VAL E 3 76 ? -13.028 -2.383 8.080 1.00 27.54 76 VAL C N 1
ATOM 1678 C CA . VAL E 3 76 ? -14.072 -2.438 7.063 1.00 29.46 76 VAL C CA 1
ATOM 1679 C C . VAL E 3 76 ? -13.740 -3.730 6.313 1.00 30.76 76 VAL C C 1
ATOM 1680 O O . VAL E 3 76 ? -12.905 -3.746 5.413 1.00 30.93 76 VAL C O 1
ATOM 1684 N N . SER E 3 77 ? -14.370 -4.824 6.726 1.00 32.71 77 SER C N 1
ATOM 1685 C CA . SER E 3 77 ? -14.124 -6.130 6.123 1.00 34.04 77 SER C CA 1
ATOM 1686 C C . SER E 3 77 ? -14.264 -6.193 4.610 1.00 33.60 77 SER C C 1
ATOM 1687 O O . SER E 3 77 ? -15.190 -5.627 4.030 1.00 32.78 77 SER C O 1
ATOM 1690 N N . GLY E 3 78 ? -13.325 -6.890 3.977 1.00 33.56 78 GLY C N 1
ATOM 1691 C CA . GLY E 3 78 ? -13.372 -7.047 2.536 1.00 33.18 78 GLY C CA 1
ATOM 1692 C C . GLY E 3 78 ? -12.664 -5.979 1.731 1.00 32.96 78 GLY C C 1
ATOM 1693 O O . GLY E 3 78 ? -12.646 -6.043 0.503 1.00 33.69 78 GLY C O 1
ATOM 1694 N N . GLN E 3 79 ? -12.093 -4.988 2.405 1.00 31.77 79 GLN C N 1
ATOM 1695 C CA . GLN E 3 79 ? -11.375 -3.930 1.705 1.00 30.74 79 GLN C CA 1
ATOM 1696 C C . GLN E 3 79 ? -10.014 -3.734 2.356 1.00 29.93 79 GLN C C 1
ATOM 1697 O O . GLN E 3 79 ? -9.915 -3.450 3.548 1.00 30.30 79 GLN C O 1
ATOM 1703 N N . LYS E 3 80 ? -8.963 -3.882 1.564 1.00 28.87 80 LYS C N 1
ATOM 1704 C CA . LYS E 3 80 ? -7.621 -3.745 2.086 1.00 28.25 80 LYS C CA 1
ATOM 1705 C C . LYS E 3 80 ? -7.266 -2.334 2.525 1.00 26.69 80 LYS C C 1
ATOM 1706 O O . LYS E 3 80 ? -7.485 -1.358 1.798 1.00 24.15 80 LYS C O 1
ATOM 1712 N N . PHE E 3 81 ? -6.720 -2.253 3.736 1.00 24.46 81 PHE C N 1
ATOM 1713 C CA . PHE E 3 81 ? -6.281 -0.997 4.325 1.00 22.39 81 PHE C CA 1
ATOM 1714 C C . PHE E 3 81 ? -7.395 -0.009 4.673 1.00 21.45 81 PHE C C 1
ATOM 1715 O O . PHE E 3 81 ? -7.126 1.158 4.971 1.00 21.03 81 PHE C O 1
ATOM 1723 N N . VAL E 3 82 ? -8.641 -0.473 4.650 1.00 19.85 82 VAL C N 1
ATOM 1724 C CA . VAL E 3 82 ? -9.762 0.399 4.976 1.00 18.98 82 VAL C CA 1
ATOM 1725 C C . VAL E 3 82 ? -10.260 0.194 6.402 1.00 18.73 82 VAL C C 1
ATOM 1726 O O . VAL E 3 82 ? -10.531 -0.931 6.822 1.00 19.02 82 VAL C O 1
ATOM 1730 N N . TYR E 3 83 ? -10.370 1.295 7.141 1.00 17.72 83 TYR C N 1
ATOM 1731 C CA . TYR E 3 83 ? -10.847 1.258 8.517 1.00 17.94 83 TYR C CA 1
ATOM 1732 C C . TYR E 3 83 ? -12.007 2.230 8.707 1.00 16.65 83 TYR C C 1
ATOM 1733 O O . TYR E 3 83 ? -12.352 2.982 7.793 1.00 16.74 83 TYR C O 1
ATOM 1742 N N . LYS E 3 84 ? -12.594 2.219 9.897 1.00 16.54 84 LYS C N 1
ATOM 1743 C CA . LYS E 3 84 ? -13.754 3.058 10.180 1.00 17.40 84 LYS C CA 1
ATOM 1744 C C . LYS E 3 84 ? -13.771 3.650 11.583 1.00 18.04 84 LYS C C 1
ATOM 1745 O O . LYS E 3 84 ? -13.688 2.910 12.568 1.00 17.39 84 LYS C O 1
ATOM 1751 N N . PHE E 3 85 ? -13.872 4.976 11.680 1.00 17.92 85 PHE C N 1
ATOM 1752 C CA . PHE E 3 85 ? -13.964 5.610 12.993 1.00 20.64 85 PHE C CA 1
ATOM 1753 C C . PHE E 3 85 ? -15.418 5.386 13.411 1.00 21.77 85 PHE C C 1
ATOM 1754 O O . PHE E 3 85 ? -16.330 5.798 12.690 1.00 18.97 85 PHE C O 1
ATOM 1762 N N . VAL E 3 86 ? -15.649 4.750 14.559 1.00 24.16 86 VAL C N 1
ATOM 1763 C CA . VAL E 3 86 ? -17.026 4.501 14.981 1.00 27.36 86 VAL C CA 1
ATOM 1764 C C . VAL E 3 86 ? -17.695 5.735 15.595 1.00 29.84 86 VAL C C 1
ATOM 1765 O O . VAL E 3 86 ? -18.920 5.844 15.586 1.00 28.28 86 VAL C O 1
ATOM 1769 N N . SER E 3 87 ? -16.901 6.653 16.138 1.00 33.42 87 SER C N 1
ATOM 1770 C CA . SER E 3 87 ? -17.441 7.896 16.698 1.00 38.21 87 SER C CA 1
ATOM 1771 C C . SER E 3 87 ? -17.174 9.013 15.697 1.00 42.37 87 SER C C 1
ATOM 1772 O O . SER E 3 87 ? -16.024 9.397 15.485 1.00 43.44 87 SER C O 1
ATOM 1775 N N . TYR E 3 88 ? -18.246 9.518 15.085 1.00 46.51 88 TYR C N 1
ATOM 1776 C CA . TYR E 3 88 ? -18.192 10.579 14.075 1.00 49.98 88 TYR C CA 1
ATOM 1777 C C . TYR E 3 88 ? -16.939 11.449 14.158 1.00 52.13 88 TYR C C 1
ATOM 1778 O O . TYR E 3 88 ? -16.704 12.125 15.161 1.00 52.53 88 TYR C O 1
ATOM 1787 N N . PRO E 3 89 ? -16.115 11.428 13.095 1.00 54.01 89 PRO C N 1
ATOM 1788 C CA . PRO E 3 89 ? -14.858 12.174 12.948 1.00 55.99 89 PRO C CA 1
ATOM 1789 C C . PRO E 3 89 ? -14.974 13.693 13.084 1.00 57.93 89 PRO C C 1
ATOM 1790 O O . PRO E 3 89 ? -14.910 14.417 12.089 1.00 58.41 89 PRO C O 1
ATOM 1794 N N . GLU E 3 90 ? -15.127 14.172 14.314 1.00 59.92 90 GLU C N 1
ATOM 1795 C CA . GLU E 3 90 ? -15.242 15.603 14.558 1.00 61.64 90 GLU C CA 1
ATOM 1796 C C . GLU E 3 90 ? -13.967 16.136 15.210 1.00 62.40 90 GLU C C 1
ATOM 1797 O O . GLU E 3 90 ? -14.080 16.828 16.246 1.00 62.90 90 GLU C O 1
ATOM 1803 N N . VAL F 3 5 ? -0.068 20.886 21.604 1.00 29.13 5 VAL F N 1
ATOM 1804 C CA . VAL F 3 5 ? 1.009 20.994 20.623 1.00 26.75 5 VAL F CA 1
ATOM 1805 C C . VAL F 3 5 ? 1.346 22.461 20.384 1.00 24.99 5 VAL F C 1
ATOM 1806 O O . VAL F 3 5 ? 0.451 23.298 20.313 1.00 26.05 5 VAL F O 1
ATOM 1810 N N . THR F 3 6 ? 2.632 22.780 20.268 1.00 21.68 6 THR F N 1
ATOM 1811 C CA . THR F 3 6 ? 3.024 24.162 20.026 1.00 19.36 6 THR F CA 1
ATOM 1812 C C . THR F 3 6 ? 2.998 24.491 18.536 1.00 17.27 6 THR F C 1
ATOM 1813 O O . THR F 3 6 ? 2.997 23.597 17.680 1.00 17.19 6 THR F O 1
ATOM 1817 N N . LEU F 3 7 ? 2.977 25.785 18.238 1.00 16.04 7 LEU F N 1
ATOM 1818 C CA . LEU F 3 7 ? 2.963 26.257 16.865 1.00 15.77 7 LEU F CA 1
ATOM 1819 C C . LEU F 3 7 ? 4.210 25.752 16.149 1.00 14.88 7 LEU F C 1
ATOM 1820 O O . LEU F 3 7 ? 4.117 25.225 15.051 1.00 14.16 7 LEU F O 1
ATOM 1825 N N . TRP F 3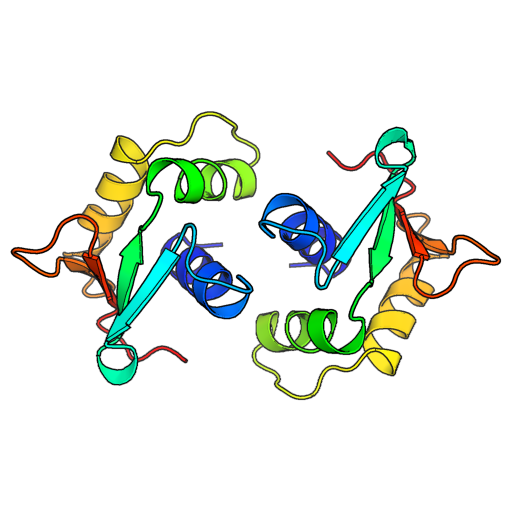 8 ? 5.380 25.900 16.766 1.00 15.82 8 TRP F N 1
ATOM 1826 C CA . TRP F 3 8 ? 6.594 25.455 16.092 1.00 17.10 8 TRP F CA 1
ATOM 1827 C C . TRP F 3 8 ? 6.613 23.947 15.842 1.00 17.23 8 TRP F C 1
ATOM 1828 O O . TRP F 3 8 ? 7.086 23.498 14.798 1.00 17.08 8 TRP F O 1
ATOM 1839 N N . GLN F 3 9 ? 6.080 23.167 16.775 1.00 17.18 9 GLN F N 1
ATOM 1840 C CA . GLN F 3 9 ? 6.036 21.718 16.595 1.00 18.44 9 GLN F CA 1
ATOM 1841 C C . GLN F 3 9 ? 5.113 21.390 15.433 1.00 17.49 9 GLN F C 1
ATOM 1842 O O . GLN F 3 9 ? 5.421 20.530 14.610 1.00 17.77 9 GLN F O 1
ATOM 1848 N N . PHE F 3 10 ? 3.976 22.080 15.384 1.00 16.07 10 PHE F N 1
ATOM 1849 C CA . PHE F 3 10 ? 2.989 21.885 14.329 1.00 15.29 10 PHE F CA 1
ATOM 1850 C C . PHE F 3 10 ? 3.610 22.173 12.972 1.00 14.85 10 PHE F C 1
ATOM 1851 O O . PHE F 3 10 ? 3.447 21.401 12.030 1.00 15.22 10 PHE F O 1
ATOM 1859 N N . LEU F 3 11 ? 4.316 23.293 12.868 1.00 14.30 11 LEU F N 1
ATOM 1860 C CA . LEU F 3 11 ? 4.955 23.654 11.612 1.00 14.95 11 LEU F CA 1
ATOM 1861 C C . LEU F 3 11 ? 5.923 22.542 11.181 1.00 15.10 11 LEU F C 1
ATOM 1862 O O . LEU F 3 11 ? 5.973 22.165 10.001 1.00 14.48 11 LEU F O 1
ATOM 1867 N N . LEU F 3 12 ? 6.684 22.027 12.142 1.00 12.74 12 LEU F N 1
ATOM 1868 C CA . LEU F 3 12 ? 7.639 20.956 11.877 1.00 15.22 12 LEU F CA 1
ATOM 1869 C C . LEU F 3 12 ? 6.891 19.718 11.364 1.00 14.48 12 LEU F C 1
ATOM 1870 O O . LEU F 3 12 ? 7.347 19.041 10.441 1.00 14.13 12 LEU F O 1
ATOM 1875 N N . GLN F 3 13 ? 5.735 19.433 11.957 1.00 13.19 13 GLN F N 1
ATOM 1876 C CA . GLN F 3 13 ? 4.925 18.297 11.524 1.00 14.75 13 GLN F CA 1
ATOM 1877 C C . GLN F 3 13 ? 4.444 18.469 10.078 1.00 15.29 13 GLN F C 1
ATOM 1878 O O . GLN F 3 13 ? 4.542 17.541 9.275 1.00 15.58 13 GLN F O 1
ATOM 1884 N N . LEU F 3 14 ? 3.939 19.655 9.744 1.00 15.85 14 LEU F N 1
ATOM 1885 C CA . LEU F 3 14 ? 3.465 19.923 8.382 1.00 16.16 14 LEU F CA 1
ATOM 1886 C C . LEU F 3 14 ? 4.567 19.744 7.352 1.00 16.30 14 LEU F C 1
ATOM 1887 O O . LEU F 3 14 ? 4.354 19.147 6.297 1.00 15.80 14 LEU F O 1
ATOM 1892 N N . LEU F 3 15 ? 5.740 20.284 7.655 1.00 15.52 15 LEU F N 1
ATOM 1893 C CA . LEU F 3 15 ? 6.882 20.191 6.757 1.00 17.86 15 LEU F CA 1
ATOM 1894 C C . LEU F 3 15 ? 7.307 18.748 6.544 1.00 19.19 15 LEU F C 1
ATOM 1895 O O . LEU F 3 15 ? 7.736 18.363 5.457 1.00 19.31 15 LEU F O 1
ATOM 1900 N N . ARG F 3 16 ? 7.174 17.950 7.589 1.00 19.68 16 ARG F N 1
ATOM 1901 C CA . ARG F 3 16 ? 7.561 16.552 7.531 1.00 21.50 16 ARG F CA 1
ATOM 1902 C C . ARG F 3 16 ? 6.476 15.697 6.876 1.00 22.14 16 ARG F C 1
ATOM 1903 O O . ARG F 3 16 ? 6.771 14.793 6.097 1.00 20.28 16 ARG F O 1
ATOM 1911 N N . GLU F 3 17 ? 5.218 16.027 7.160 1.00 22.40 17 GLU F N 1
ATOM 1912 C CA . GLU F 3 17 ? 4.089 15.255 6.666 1.00 23.27 17 GLU F CA 1
ATOM 1913 C C . GLU F 3 17 ? 3.463 15.582 5.313 1.00 24.96 17 GLU F C 1
ATOM 1914 O O . GLU F 3 17 ? 2.885 14.699 4.684 1.00 24.69 17 GLU F O 1
ATOM 1920 N N . GLN F 3 18 ? 3.570 16.826 4.859 1.00 26.39 18 GLN F N 1
ATOM 1921 C CA . GLN F 3 18 ? 3.007 17.205 3.562 1.00 28.20 18 GLN F CA 1
ATOM 1922 C C . GLN F 3 18 ? 3.724 16.436 2.451 1.00 29.39 18 GLN F C 1
ATOM 1923 O O . GLN F 3 18 ? 4.936 16.225 2.514 1.00 29.41 18 GLN F O 1
ATOM 1929 N N . GLY F 3 19 ? 2.984 16.009 1.436 1.00 30.09 19 GLY F N 1
ATOM 1930 C CA . GLY F 3 19 ? 3.620 15.278 0.350 1.00 32.32 19 GLY F CA 1
ATOM 1931 C C . GLY F 3 19 ? 4.244 16.207 -0.682 1.00 33.32 19 GLY F C 1
ATOM 1932 O O . GLY F 3 19 ? 4.984 15.772 -1.568 1.00 33.65 19 GLY F O 1
ATOM 1933 N N . ASN F 3 20 ? 3.955 17.499 -0.557 1.00 32.77 20 ASN F N 1
ATOM 1934 C CA . ASN F 3 20 ? 4.456 18.494 -1.495 1.00 32.35 20 ASN F CA 1
ATOM 1935 C C . ASN F 3 20 ? 4.614 19.850 -0.813 1.00 31.73 20 ASN F C 1
ATOM 1936 O O . ASN F 3 20 ? 4.475 19.964 0.407 1.00 30.48 20 ASN F O 1
ATOM 1941 N N . GLY F 3 21 ? 4.885 20.876 -1.615 1.00 30.54 21 GLY F N 1
ATOM 1942 C CA . GLY F 3 21 ? 5.070 22.208 -1.072 1.00 29.90 21 GLY F CA 1
ATOM 1943 C C . GLY F 3 21 ? 3.994 23.196 -1.466 1.00 29.37 21 GLY F C 1
ATOM 1944 O O . GLY F 3 21 ? 4.264 24.384 -1.604 1.00 29.39 2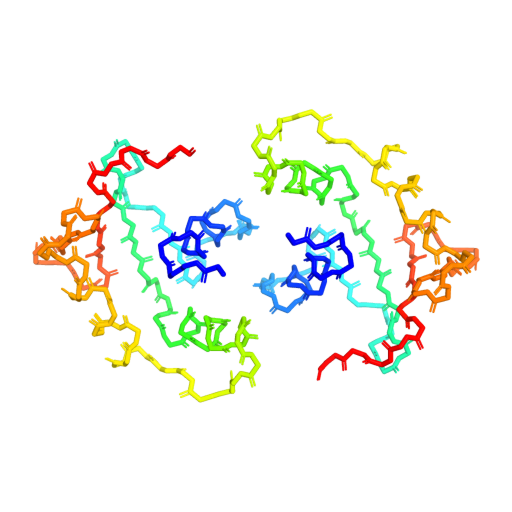1 GLY F O 1
ATOM 1945 N N . HIS F 3 22 ? 2.770 22.714 -1.641 1.00 28.83 22 HIS F N 1
ATOM 1946 C CA . HIS F 3 22 ? 1.669 23.586 -2.015 1.00 28.37 22 HIS F CA 1
ATOM 1947 C C . HIS F 3 22 ? 1.247 24.557 -0.905 1.00 26.05 22 HIS F C 1
ATOM 1948 O O . HIS F 3 22 ? 0.723 25.625 -1.208 1.00 26.19 22 HIS F O 1
ATOM 1955 N N . ILE F 3 23 ? 1.448 24.207 0.367 1.00 23.19 23 ILE F N 1
ATOM 1956 C CA . ILE F 3 23 ? 1.081 25.143 1.433 1.00 21.61 23 ILE F CA 1
ATOM 1957 C C . ILE F 3 23 ? 2.269 25.561 2.309 1.00 20.55 23 ILE F C 1
ATOM 1958 O O . ILE F 3 23 ? 2.303 26.684 2.823 1.00 20.11 23 ILE F O 1
ATOM 1963 N N . ILE F 3 24 ? 3.237 24.666 2.485 1.00 18.11 24 ILE F N 1
ATOM 1964 C CA . ILE F 3 24 ? 4.430 24.995 3.256 1.00 18.11 24 ILE F CA 1
ATOM 1965 C C . ILE F 3 24 ? 5.612 24.269 2.625 1.00 17.79 24 ILE F C 1
ATOM 1966 O O . ILE F 3 24 ? 5.456 23.175 2.089 1.00 17.57 24 ILE F O 1
ATOM 1971 N N . SER F 3 25 ? 6.787 24.884 2.674 1.00 17.10 25 SER F N 1
ATOM 1972 C CA . SER F 3 25 ? 7.970 24.278 2.073 1.00 17.71 25 SER F CA 1
ATOM 1973 C C . SER F 3 25 ? 9.264 24.811 2.666 1.00 17.45 25 SER F C 1
ATOM 1974 O O . SER F 3 25 ? 9.331 25.973 3.074 1.00 18.00 25 SER F O 1
ATOM 1977 N N . TRP F 3 26 ? 10.282 23.956 2.727 1.00 17.24 26 TRP F N 1
ATOM 1978 C CA . TRP F 3 26 ? 11.585 24.388 3.206 1.00 19.03 26 TRP F CA 1
ATOM 1979 C C . TRP F 3 26 ? 12.106 25.251 2.059 1.00 20.52 26 TRP F C 1
ATOM 1980 O O . TRP F 3 26 ? 11.810 24.978 0.887 1.00 21.35 26 TRP F O 1
ATOM 1991 N N . THR F 3 27 ? 12.851 26.299 2.386 1.00 21.35 27 THR F N 1
ATOM 1992 C CA . THR F 3 27 ? 13.447 27.141 1.357 1.00 22.46 27 THR F CA 1
ATOM 1993 C C . THR F 3 27 ? 14.910 26.722 1.379 1.00 23.56 27 THR F C 1
ATOM 1994 O O . THR F 3 27 ? 15.507 26.440 0.346 1.00 24.42 27 THR F O 1
ATOM 1998 N N . SER F 3 28 ? 15.471 26.656 2.580 1.00 24.61 28 SER F N 1
ATOM 1999 C CA . SER F 3 28 ? 16.840 26.195 2.771 1.00 25.90 28 SER F CA 1
ATOM 2000 C C . SER F 3 28 ? 16.768 25.339 4.025 1.00 26.81 28 SER F C 1
ATOM 2001 O O . SER F 3 28 ? 16.851 25.847 5.143 1.00 26.77 28 SER F O 1
ATOM 2004 N N . ARG F 3 29 ? 16.594 24.037 3.835 1.00 27.63 29 ARG F N 1
ATOM 2005 C CA . ARG F 3 29 ? 16.467 23.123 4.961 1.00 29.13 29 ARG F CA 1
ATOM 2006 C C . ARG F 3 29 ? 17.634 23.047 5.944 1.00 29.48 29 ARG F C 1
ATOM 2007 O O . ARG F 3 29 ? 17.414 23.111 7.152 1.00 28.97 29 ARG F O 1
ATOM 2015 N N . ASP F 3 30 ? 18.869 22.894 5.471 1.00 30.58 30 ASP F N 1
ATOM 2016 C CA . ASP F 3 30 ? 19.955 22.820 6.439 1.00 31.73 30 ASP F CA 1
ATOM 2017 C C . ASP F 3 30 ? 20.009 24.097 7.274 1.00 31.19 30 ASP F C 1
ATOM 2018 O O . ASP F 3 30 ? 20.509 24.090 8.402 1.00 31.23 30 ASP F O 1
ATOM 2023 N N . GLY F 3 31 ? 19.459 25.181 6.727 1.00 28.88 31 GLY F N 1
ATOM 2024 C CA . GLY F 3 31 ? 19.422 26.443 7.444 1.00 26.85 31 GLY F CA 1
ATOM 2025 C C . GLY F 3 31 ? 18.175 26.574 8.314 1.00 25.40 31 GLY F C 1
ATOM 2026 O O . GLY F 3 31 ? 18.040 27.533 9.076 1.00 24.54 31 GLY F O 1
ATOM 2027 N N . GLY F 3 32 ? 17.265 25.607 8.200 1.00 22.94 32 GLY F N 1
ATOM 2028 C CA . GLY F 3 32 ? 16.036 25.627 8.973 1.00 21.15 32 GLY F CA 1
ATOM 2029 C C . GLY F 3 32 ? 15.053 26.689 8.502 1.00 20.60 32 GLY F C 1
ATOM 2030 O O . GLY F 3 32 ? 14.119 27.047 9.217 1.00 20.60 32 GLY F O 1
ATOM 2031 N N . GLU F 3 33 ? 15.261 27.189 7.290 1.00 20.03 33 GLU F N 1
ATOM 2032 C CA . GLU F 3 33 ? 14.402 28.220 6.719 1.00 19.15 33 GLU F CA 1
ATOM 2033 C C . GLU F 3 33 ? 13.284 27.603 5.879 1.00 18.31 33 GLU F C 1
ATOM 2034 O O . GLU F 3 33 ? 13.514 26.686 5.086 1.00 16.69 33 GLU F O 1
ATOM 2040 N N . PHE F 3 34 ? 12.072 28.110 6.077 1.00 17.85 34 PHE F N 1
ATOM 2041 C CA . PHE F 3 34 ? 10.890 27.595 5.392 1.00 17.62 34 PHE F CA 1
ATOM 2042 C C . PHE F 3 34 ? 9.940 28.718 5.016 1.00 18.59 34 PHE F C 1
ATOM 2043 O O . PHE F 3 34 ? 9.964 29.796 5.613 1.00 19.49 34 PHE F O 1
ATOM 2051 N N . LYS F 3 35 ? 9.089 28.449 4.034 1.00 19.03 35 LYS F N 1
ATOM 2052 C CA . LYS F 3 35 ? 8.135 29.439 3.579 1.00 19.11 35 LYS F CA 1
ATOM 2053 C C . LYS F 3 35 ? 6.704 28.949 3.689 1.00 18.79 35 LYS F C 1
ATOM 2054 O O . LYS F 3 35 ? 6.407 27.801 3.357 1.00 18.57 35 LYS F O 1
ATOM 2060 N N . LEU F 3 36 ? 5.818 29.817 4.164 1.00 18.17 36 LEU F N 1
ATOM 2061 C CA . LEU F 3 36 ? 4.414 29.464 4.256 1.00 19.24 36 LEU F CA 1
ATOM 2062 C C . LEU F 3 36 ? 3.850 29.817 2.881 1.00 20.54 36 LEU F C 1
ATOM 2063 O O . LEU F 3 36 ? 3.389 30.943 2.647 1.00 20.46 36 LEU F O 1
ATOM 2068 N N . VAL F 3 37 ? 3.922 28.851 1.968 1.00 20.47 37 VAL F N 1
ATOM 2069 C CA . VAL F 3 37 ? 3.454 29.033 0.597 1.00 20.51 37 VAL F CA 1
ATOM 2070 C C . VAL F 3 37 ? 1.998 29.478 0.541 1.00 20.43 37 VAL F C 1
ATOM 2071 O O . VAL F 3 37 ? 1.645 30.356 -0.244 1.00 20.15 37 VAL F O 1
ATOM 2075 N N . ASP F 3 38 ? 1.155 28.863 1.364 1.00 19.74 38 ASP F N 1
ATOM 2076 C CA . ASP F 3 38 ? -0.249 29.239 1.439 1.00 18.73 38 ASP F CA 1
ATOM 2077 C C . ASP F 3 38 ? -0.484 29.516 2.920 1.00 18.43 38 ASP F C 1
ATOM 2078 O O . ASP F 3 38 ? -0.978 28.670 3.672 1.00 18.87 38 ASP F O 1
ATOM 2083 N N . ALA F 3 39 ? -0.104 30.721 3.322 1.00 17.30 39 ALA F N 1
ATOM 2084 C CA . ALA F 3 39 ? -0.185 31.158 4.706 1.00 16.52 39 ALA F CA 1
ATOM 2085 C C . ALA F 3 39 ? -1.534 30.995 5.389 1.00 16.13 39 ALA F C 1
ATOM 2086 O O . ALA F 3 39 ? -1.599 30.558 6.540 1.00 13.81 39 ALA F O 1
ATOM 2088 N N . GLU F 3 40 ? -2.609 31.346 4.689 1.00 16.90 40 GLU F N 1
ATOM 2089 C CA . GLU F 3 40 ? -3.942 31.239 5.265 1.00 17.11 40 GLU F CA 1
ATOM 2090 C C . GLU F 3 40 ? -4.363 29.783 5.447 1.00 15.99 40 GLU F C 1
ATOM 2091 O O . GLU F 3 40 ? -5.110 29.462 6.367 1.00 15.92 40 GLU F O 1
ATOM 2097 N N . GLU F 3 41 ? -3.887 28.899 4.576 1.00 15.88 41 GLU F N 1
ATOM 2098 C CA . GLU F 3 41 ? -4.237 27.487 4.697 1.00 16.17 41 GLU F CA 1
ATOM 2099 C C . GLU F 3 41 ? -3.468 26.889 5.874 1.00 15.43 41 GLU F C 1
ATOM 2100 O O . GLU F 3 41 ? -4.012 26.100 6.639 1.00 15.46 41 GLU F O 1
ATOM 2106 N N . VAL F 3 42 ? -2.202 27.270 6.023 1.00 14.09 42 VAL F N 1
ATOM 2107 C CA . VAL F 3 42 ? -1.418 26.777 7.146 1.00 14.71 42 VAL F CA 1
ATOM 2108 C C . VAL F 3 42 ? -2.079 27.257 8.434 1.00 14.30 42 VAL F C 1
ATOM 2109 O O . VAL F 3 42 ? -2.135 26.531 9.422 1.00 15.67 42 VAL F O 1
ATOM 2113 N N . ALA F 3 43 ? -2.584 28.489 8.419 1.00 14.35 43 ALA F N 1
ATOM 2114 C CA . ALA F 3 43 ? -3.222 29.045 9.604 1.00 13.88 43 ALA F CA 1
ATOM 2115 C C . ALA F 3 43 ? -4.529 28.331 9.920 1.00 14.09 43 ALA F C 1
ATOM 2116 O O . ALA F 3 43 ? -4.812 28.047 11.081 1.00 14.18 43 ALA F O 1
ATOM 2118 N N A ARG F 3 44 ? -5.313 28.041 8.884 0.50 14.21 44 ARG F N 1
ATOM 2119 N N B ARG F 3 44 ? -5.334 28.050 8.900 0.50 14.45 44 ARG F N 1
ATOM 2120 C CA A ARG F 3 44 ? -6.586 27.347 9.064 0.50 14.79 44 ARG F CA 1
ATOM 2121 C CA B ARG F 3 44 ? -6.599 27.364 9.145 0.50 15.18 44 ARG F CA 1
ATOM 2122 C C A ARG F 3 44 ? -6.325 26.043 9.803 0.50 14.52 44 ARG F C 1
ATOM 2123 C C B ARG F 3 44 ? -6.322 26.031 9.829 0.50 14.79 44 ARG F C 1
ATOM 2124 O O A ARG F 3 44 ? -6.940 25.762 10.831 0.50 14.60 44 ARG F O 1
ATOM 2125 O O B ARG F 3 44 ? -6.933 25.714 10.849 0.50 14.86 44 ARG F O 1
ATOM 2140 N N . LEU F 3 45 ? -5.395 25.259 9.268 1.00 14.67 45 LEU F N 1
ATOM 2141 C CA . LEU F 3 45 ? -5.024 23.969 9.846 1.00 14.68 45 LEU F CA 1
ATOM 2142 C C . LEU F 3 45 ? -4.533 24.111 11.292 1.00 14.13 45 LEU F C 1
ATOM 2143 O O . LEU F 3 45 ? -4.865 23.285 12.144 1.00 13.76 45 LEU F O 1
ATOM 2148 N N . TRP F 3 46 ? -3.750 25.155 11.567 1.00 14.08 46 TRP F N 1
ATOM 2149 C CA . TRP F 3 46 ? -3.242 25.397 12.925 1.00 14.06 46 TRP F CA 1
ATOM 2150 C C . TRP F 3 46 ? -4.434 25.603 13.854 1.00 14.08 46 TRP F C 1
ATOM 2151 O O . TRP F 3 46 ? -4.489 25.036 14.937 1.00 15.11 46 TRP F O 1
ATOM 2162 N N . GLY F 3 47 ? -5.394 26.415 13.427 1.00 15.03 47 GLY F N 1
ATOM 2163 C CA . GLY F 3 47 ? -6.564 26.641 14.256 1.00 13.18 47 GLY F CA 1
ATOM 2164 C C . GLY F 3 47 ? -7.327 25.353 14.516 1.00 14.26 47 GLY F C 1
ATOM 2165 O O . GLY F 3 47 ? -7.824 25.132 15.621 1.00 14.73 47 GLY F O 1
ATOM 2166 N N . LEU F 3 48 ? -7.414 24.488 13.507 1.00 15.11 48 LEU F N 1
ATOM 2167 C CA . LEU F 3 48 ? -8.139 23.234 13.658 1.00 15.46 48 LEU F CA 1
ATOM 2168 C C . LEU F 3 48 ? -7.476 22.280 14.657 1.00 15.65 48 LEU F C 1
ATOM 2169 O O . LEU F 3 48 ? -8.128 21.378 15.181 1.00 15.35 48 LEU F O 1
ATOM 2174 N N . ARG F 3 49 ? -6.187 22.467 14.928 1.00 15.45 49 ARG F N 1
ATOM 2175 C CA . ARG F 3 49 ? -5.524 21.612 15.911 1.00 16.40 49 ARG F CA 1
ATOM 2176 C C . ARG F 3 49 ? -6.143 21.923 17.278 1.00 16.39 49 ARG F C 1
ATOM 2177 O O . ARG F 3 49 ? -6.084 21.107 18.200 1.00 16.37 49 ARG F O 1
ATOM 2185 N N . LYS F 3 50 ? -6.731 23.114 17.400 1.00 15.81 50 LYS F N 1
ATOM 2186 C CA . LYS F 3 50 ? -7.372 23.529 18.642 1.00 17.25 50 LYS F CA 1
ATOM 2187 C C . LYS F 3 50 ? -8.891 23.610 18.483 1.00 18.74 50 LYS F C 1
ATOM 2188 O O . LYS F 3 50 ? -9.577 24.293 19.242 1.00 19.09 50 LYS F O 1
ATOM 2194 N N . ASN F 3 51 ? -9.405 22.912 17.478 1.00 20.18 51 ASN F N 1
ATOM 2195 C CA . ASN F 3 51 ? -10.840 22.872 17.230 1.00 22.71 51 ASN F CA 1
ATOM 2196 C C . ASN F 3 51 ? -11.462 24.237 16.927 1.00 22.69 51 ASN F C 1
ATOM 2197 O O . ASN F 3 51 ? -12.587 24.521 17.341 1.00 22.88 51 ASN F O 1
ATOM 2202 N N . LYS F 3 52 ? -10.729 25.082 16.210 1.00 21.66 52 LYS F N 1
ATOM 2203 C CA . LYS F 3 52 ? -11.231 26.403 15.834 1.00 20.67 52 LYS F CA 1
ATOM 2204 C C . LYS F 3 52 ? -11.105 26.521 14.316 1.00 19.80 52 LYS F C 1
ATOM 2205 O O . LYS F 3 52 ? -10.101 26.094 13.740 1.00 16.67 52 LYS F O 1
ATOM 2211 N N . THR F 3 53 ? -12.117 27.104 13.676 1.00 18.44 53 THR F N 1
ATOM 2212 C CA . THR F 3 53 ? -12.113 27.271 12.225 1.00 17.26 53 THR F CA 1
ATOM 2213 C C . THR F 3 53 ? -11.703 28.680 11.827 1.00 17.13 53 THR F C 1
ATOM 2214 O O . THR F 3 53 ? -11.602 28.994 10.640 1.00 17.34 53 THR F O 1
ATOM 2218 N N . ASN F 3 54 ? -11.449 29.529 12.810 1.00 17.61 54 ASN F N 1
ATOM 2219 C CA . ASN F 3 54 ? -11.128 30.916 12.505 1.00 17.83 54 ASN F CA 1
ATOM 2220 C C . ASN F 3 54 ? -9.693 31.418 12.661 1.00 16.77 54 ASN F C 1
ATOM 2221 O O . ASN F 3 54 ? -9.488 32.619 12.841 1.00 15.52 54 ASN F O 1
ATOM 2226 N N . MET F 3 55 ? -8.701 30.535 12.597 1.00 15.59 55 MET F N 1
ATOM 2227 C CA . MET F 3 55 ? -7.322 31.004 12.716 1.00 16.71 55 MET F CA 1
ATOM 2228 C C . MET F 3 55 ? -6.874 31.503 11.349 1.00 17.26 55 MET F C 1
ATOM 2229 O O . MET F 3 55 ? -7.130 30.857 10.333 1.00 17.80 55 MET F O 1
ATOM 2234 N N . ASN F 3 56 ? -6.228 32.662 11.314 1.00 17.21 56 ASN F N 1
ATOM 2235 C CA . ASN F 3 56 ? -5.757 33.207 10.051 1.00 17.83 56 ASN F CA 1
ATOM 2236 C C . ASN F 3 56 ? -4.276 33.562 10.162 1.00 17.16 56 ASN F C 1
ATOM 2237 O O . ASN F 3 56 ? -3.673 33.429 11.229 1.00 15.99 56 ASN F O 1
ATOM 2242 N N . TYR F 3 57 ? -3.693 34.030 9.069 1.00 16.38 57 TYR F N 1
ATOM 2243 C CA . TYR F 3 57 ? -2.273 34.348 9.092 1.00 17.96 57 TYR F CA 1
ATOM 2244 C C . TYR F 3 57 ? -1.909 35.541 9.957 1.00 18.54 57 TYR F C 1
ATOM 2245 O O . TYR F 3 57 ? -0.811 35.593 10.513 1.00 18.02 57 TYR F O 1
ATOM 2254 N N . ASP F 3 58 ? -2.818 36.501 10.087 1.00 19.26 58 ASP F N 1
ATOM 2255 C CA . ASP F 3 58 ? -2.518 37.665 10.910 1.00 19.69 58 ASP F CA 1
ATOM 2256 C C . ASP F 3 58 ? -2.249 37.245 12.344 1.00 19.29 58 ASP F C 1
ATOM 2257 O O . ASP F 3 58 ? -1.352 37.777 13.002 1.00 20.15 58 ASP F O 1
ATOM 2262 N N . LYS F 3 59 ? -3.033 36.288 12.825 1.00 17.83 59 LYS F N 1
ATOM 2263 C CA . LYS F 3 59 ? -2.889 35.802 14.186 1.00 17.19 59 LYS F CA 1
ATOM 2264 C C . LYS F 3 59 ? -1.751 34.794 14.323 1.00 16.12 59 LYS F C 1
ATOM 2265 O O . LYS F 3 59 ? -1.023 34.815 15.311 1.00 18.37 59 LYS F O 1
ATOM 2271 N N . LEU F 3 60 ? -1.594 33.919 13.336 1.00 15.48 60 LEU F N 1
ATOM 2272 C CA . LEU F 3 60 ? -0.520 32.935 13.379 1.00 15.41 60 LEU F CA 1
ATOM 2273 C C . LEU F 3 60 ? 0.817 33.661 13.260 1.00 15.20 60 LEU F C 1
ATOM 2274 O O . LEU F 3 60 ? 1.771 33.328 13.962 1.00 15.32 60 LEU F O 1
ATOM 2279 N N . SER F 3 61 ? 0.890 34.657 12.380 1.00 15.75 61 SER F N 1
ATOM 2280 C CA . SER F 3 61 ? 2.135 35.398 12.217 1.00 17.09 61 SER F CA 1
ATOM 2281 C C . SER F 3 61 ? 2.507 36.090 13.526 1.00 17.80 61 SER F C 1
ATOM 2282 O O . SER F 3 61 ? 3.687 36.191 13.859 1.00 19.52 61 SER F O 1
ATOM 2285 N N . ARG F 3 62 ? 1.508 36.557 14.274 1.00 16.85 62 ARG F N 1
ATOM 2286 C CA . ARG F 3 62 ? 1.782 37.223 15.548 1.00 17.18 62 ARG F CA 1
ATOM 2287 C C . ARG F 3 62 ? 2.384 36.222 16.517 1.00 15.94 62 ARG F C 1
ATOM 2288 O O . ARG F 3 62 ? 3.283 36.556 17.288 1.00 17.32 62 ARG F O 1
ATOM 2296 N N . ALA F 3 63 ? 1.863 35.002 16.496 1.00 14.97 63 ALA F N 1
ATOM 2297 C CA . ALA F 3 63 ? 2.384 33.954 17.354 1.00 14.63 63 ALA F CA 1
ATOM 2298 C C . ALA F 3 63 ? 3.856 33.741 16.986 1.00 14.72 63 ALA F C 1
ATOM 2299 O O . ALA F 3 63 ? 4.706 33.591 17.864 1.00 15.19 63 ALA F O 1
ATOM 2301 N N . LEU F 3 64 ? 4.163 33.739 15.692 1.00 15.42 64 LEU F N 1
ATOM 2302 C CA . LEU F 3 64 ? 5.551 33.560 15.259 1.00 15.52 64 LEU F CA 1
ATOM 2303 C C . LEU F 3 64 ? 6.410 34.736 15.721 1.00 16.90 64 LEU F C 1
ATOM 2304 O O . LEU F 3 64 ? 7.580 34.558 16.062 1.00 16.78 64 LEU F O 1
ATOM 2309 N N . ARG F 3 65 ? 5.837 35.939 15.734 1.00 16.86 65 ARG F N 1
ATOM 2310 C CA . ARG F 3 65 ? 6.586 37.112 16.178 1.00 18.05 65 ARG F CA 1
ATOM 2311 C C . ARG F 3 65 ? 6.907 36.980 17.668 1.00 18.54 65 ARG F C 1
ATOM 2312 O O . ARG F 3 65 ? 7.963 37.402 18.129 1.00 18.73 65 ARG F O 1
ATOM 2320 N N . TYR F 3 66 ? 5.991 36.368 18.408 1.00 20.30 66 TYR F N 1
ATOM 2321 C CA . TYR F 3 66 ? 6.169 36.126 19.833 1.00 21.62 66 TYR F CA 1
ATOM 2322 C C . TYR F 3 66 ? 7.394 35.210 20.034 1.00 21.76 66 TYR F C 1
ATOM 2323 O O . TYR F 3 66 ? 8.012 35.214 21.094 1.00 20.74 66 TYR F O 1
ATOM 2332 N N . TYR F 3 67 ? 7.745 34.435 19.006 1.00 20.56 67 TYR F N 1
ATOM 2333 C CA . TYR F 3 67 ? 8.896 33.529 19.072 1.00 20.62 67 TYR F CA 1
ATOM 2334 C C . TYR F 3 67 ? 10.240 34.235 18.904 1.00 21.38 67 TYR F C 1
ATOM 2335 O O . TYR F 3 67 ? 11.278 33.699 19.292 1.00 19.74 67 TYR F O 1
ATOM 2344 N N . TYR F 3 68 ? 10.229 35.432 18.324 1.00 22.87 68 TYR F N 1
ATOM 2345 C CA . TYR F 3 68 ? 11.473 36.162 18.090 1.00 24.30 68 TYR F CA 1
ATOM 2346 C C . TYR F 3 68 ? 12.332 36.333 19.341 1.00 26.25 68 TYR F C 1
ATOM 2347 O O . TYR F 3 68 ? 13.529 36.029 19.321 1.00 25.83 68 TYR F O 1
ATOM 2356 N N A ASP F 3 69 ? 11.719 36.815 20.419 0.50 27.10 69 ASP F N 1
ATOM 2357 N N B ASP F 3 69 ? 11.727 36.812 20.424 0.50 26.91 69 ASP F N 1
ATOM 2358 C CA A ASP F 3 69 ? 12.421 37.031 21.682 0.50 28.76 69 ASP F CA 1
ATOM 2359 C CA B ASP F 3 69 ? 12.467 37.024 21.663 0.50 28.44 69 ASP F CA 1
ATOM 2360 C C A ASP F 3 69 ? 12.742 35.722 22.400 0.50 29.34 69 ASP F C 1
ATOM 2361 C C B ASP F 3 69 ? 12.762 35.715 22.391 0.50 29.14 69 ASP F C 1
ATOM 2362 O O A ASP F 3 69 ? 13.568 35.699 23.311 0.50 28.89 69 ASP F O 1
ATOM 2363 O O B ASP F 3 69 ? 13.588 35.683 23.301 0.50 28.69 69 ASP F O 1
ATOM 2372 N N . LYS F 3 70 ? 12.088 34.638 21.990 1.00 29.73 70 LYS F N 1
ATOM 2373 C CA . LYS F 3 70 ? 12.310 33.328 22.609 1.00 30.03 70 LYS F CA 1
ATOM 2374 C C . LYS F 3 70 ? 13.424 32.596 21.882 1.00 29.91 70 LYS F C 1
ATOM 2375 O O . LYS F 3 70 ? 13.767 31.468 22.228 1.00 30.42 70 LYS F O 1
ATOM 2381 N N . ASN F 3 71 ? 13.983 33.244 20.870 1.00 30.24 71 ASN F N 1
ATOM 2382 C CA . ASN F 3 71 ? 15.053 32.652 20.080 1.00 30.61 71 ASN F CA 1
ATOM 2383 C C . ASN F 3 71 ? 14.686 31.265 19.549 1.00 29.05 71 ASN F C 1
ATOM 2384 O O . ASN F 3 71 ? 15.536 30.375 19.464 1.00 29.21 71 ASN F O 1
ATOM 2389 N N . ILE F 3 72 ? 13.417 31.082 19.199 1.00 26.64 72 ILE F N 1
ATOM 2390 C CA . ILE F 3 72 ? 12.943 29.810 18.659 1.00 24.34 72 ILE F CA 1
ATOM 2391 C C . ILE F 3 72 ? 12.826 29.936 17.145 1.00 23.57 72 ILE F C 1
ATOM 2392 O O . ILE F 3 72 ? 13.262 29.066 16.395 1.00 23.38 72 ILE F O 1
ATOM 2397 N N . ILE F 3 73 ? 12.221 31.029 16.707 1.00 23.41 73 ILE F N 1
ATOM 2398 C CA . ILE F 3 73 ? 12.055 31.296 15.289 1.00 24.36 73 ILE F CA 1
ATOM 2399 C C . ILE F 3 73 ? 12.355 32.757 15.024 1.00 24.66 73 ILE F C 1
ATOM 2400 O O . ILE F 3 73 ? 12.114 33.618 15.873 1.00 25.62 73 ILE F O 1
ATOM 2405 N N . ARG F 3 74 ? 12.908 33.019 13.847 1.00 24.83 74 ARG F N 1
ATOM 2406 C CA . ARG F 3 74 ? 13.239 34.364 13.424 1.00 26.37 74 ARG F CA 1
ATOM 2407 C C . ARG F 3 74 ? 12.727 34.541 12.006 1.00 25.72 74 ARG F C 1
ATOM 2408 O O . ARG F 3 74 ? 12.528 33.566 11.279 1.00 23.81 74 ARG F O 1
ATOM 2416 N N . LYS F 3 75 ? 12.520 35.791 11.622 1.00 24.98 75 LYS F N 1
ATOM 2417 C CA . LYS F 3 75 ? 12.049 36.110 10.291 1.00 25.66 75 LYS F CA 1
ATOM 2418 C C . LYS F 3 75 ? 13.234 36.130 9.340 1.00 26.19 75 LYS F C 1
ATOM 2419 O O . LYS F 3 75 ? 14.351 36.462 9.740 1.00 26.26 75 LYS F O 1
ATOM 2425 N N . VAL F 3 76 ? 12.997 35.752 8.089 1.00 27.08 76 VAL F N 1
ATOM 2426 C CA . VAL F 3 76 ? 14.041 35.809 7.072 1.00 29.18 76 VAL F CA 1
ATOM 242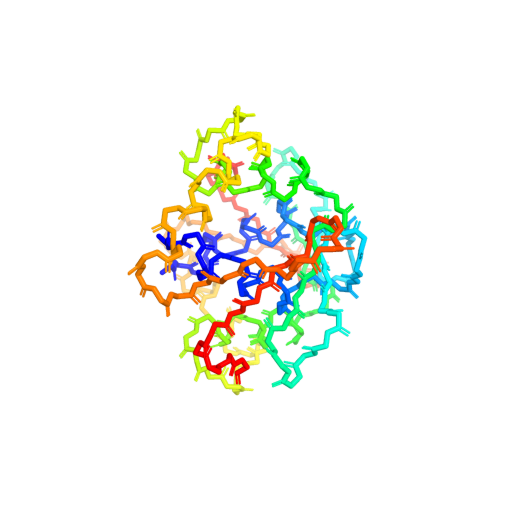7 C C . VAL F 3 76 ? 13.708 37.101 6.320 1.00 30.64 76 VAL F C 1
ATOM 2428 O O . VAL F 3 76 ? 12.877 37.114 5.415 1.00 30.54 76 VAL F O 1
ATOM 2432 N N . SER F 3 77 ? 14.335 38.197 6.737 1.00 32.96 77 SER F N 1
ATOM 2433 C CA . SER F 3 77 ? 14.092 39.505 6.137 1.00 34.30 77 SER F CA 1
ATOM 2434 C C . SER F 3 77 ? 14.233 39.571 4.622 1.00 33.90 77 SER F C 1
ATOM 2435 O O . SER F 3 77 ? 15.161 39.008 4.041 1.00 33.13 77 SER F O 1
ATOM 2438 N N . GLY F 3 78 ? 13.293 40.267 3.990 1.00 33.81 78 GLY F N 1
ATOM 2439 C CA . GLY F 3 78 ? 13.339 40.426 2.548 1.00 33.82 78 GLY F CA 1
ATOM 2440 C C . GLY F 3 78 ? 12.636 39.357 1.740 1.00 33.21 78 GLY F C 1
ATOM 2441 O O . GLY F 3 78 ? 12.625 39.417 0.512 1.00 34.31 78 GLY F O 1
ATOM 2442 N N . GLN F 3 79 ? 12.064 38.367 2.413 1.00 32.26 79 GLN F N 1
ATOM 2443 C CA . GLN F 3 79 ? 11.348 37.310 1.713 1.00 31.05 79 GLN F CA 1
ATOM 2444 C C . GLN F 3 79 ? 9.984 37.110 2.356 1.00 30.09 79 GLN F C 1
ATOM 2445 O O . GLN F 3 79 ? 9.882 36.830 3.548 1.00 30.08 79 GLN F O 1
ATOM 2451 N N . LYS F 3 80 ? 8.936 37.255 1.558 1.00 29.00 80 LYS F N 1
ATOM 2452 C CA . LYS F 3 80 ? 7.579 37.111 2.055 1.00 28.38 80 LYS F CA 1
ATOM 2453 C C . LYS F 3 80 ? 7.265 35.705 2.543 1.00 26.71 80 LYS F C 1
ATOM 2454 O O . LYS F 3 80 ? 7.549 34.717 1.861 1.00 25.70 80 LYS F O 1
ATOM 2460 N N . PHE F 3 81 ? 6.679 35.634 3.733 1.00 24.21 81 PHE F N 1
ATOM 2461 C CA . PHE F 3 81 ? 6.259 34.374 4.326 1.00 22.54 81 PHE F CA 1
ATOM 2462 C C . PHE F 3 81 ? 7.375 33.386 4.678 1.00 21.08 81 PHE F C 1
ATOM 2463 O O . PHE F 3 81 ? 7.108 32.220 4.982 1.00 20.74 81 PHE F O 1
ATOM 2471 N N . VAL F 3 82 ? 8.618 33.847 4.650 1.00 19.40 82 VAL F N 1
ATOM 2472 C CA . VAL F 3 82 ? 9.735 32.974 4.977 1.00 18.86 82 VAL F CA 1
ATOM 2473 C C . VAL F 3 82 ? 10.229 33.182 6.405 1.00 19.27 82 VAL F C 1
ATOM 2474 O O . VAL F 3 82 ? 10.497 34.309 6.825 1.00 19.65 82 VAL F O 1
ATOM 2478 N N . TYR F 3 83 ? 10.341 32.082 7.144 1.00 18.30 83 TYR F N 1
ATOM 2479 C CA . TYR F 3 83 ? 10.817 32.116 8.519 1.00 17.86 83 TYR F CA 1
ATOM 2480 C C . TYR F 3 83 ? 11.974 31.143 8.708 1.00 16.81 83 TYR F C 1
ATOM 2481 O O . TYR F 3 83 ? 12.317 30.391 7.795 1.00 14.97 83 TYR F O 1
ATOM 2490 N N . LYS F 3 84 ? 12.560 31.154 9.900 1.00 17.11 84 LYS F N 1
ATOM 2491 C CA . LYS F 3 84 ? 13.722 30.315 10.186 1.00 17.98 84 LYS F CA 1
ATOM 2492 C C . LYS F 3 84 ? 13.739 29.723 11.589 1.00 18.29 84 LYS F C 1
ATOM 2493 O O . LYS F 3 84 ? 13.659 30.463 12.572 1.00 17.44 84 LYS F O 1
ATOM 2499 N N . PHE F 3 85 ? 13.835 28.398 11.685 1.00 18.21 85 PHE F N 1
ATOM 2500 C CA . PHE F 3 85 ? 13.931 27.761 12.999 1.00 20.85 85 PHE F CA 1
ATOM 2501 C C . PHE F 3 85 ? 15.385 27.990 13.422 1.00 22.08 85 PHE F C 1
ATOM 2502 O O . PHE F 3 85 ? 16.300 27.595 12.699 1.00 19.00 85 PHE F O 1
ATOM 2510 N N . VAL F 3 86 ? 15.612 28.624 14.573 1.00 24.38 86 VAL F N 1
ATOM 2511 C CA . VAL F 3 86 ? 16.989 28.875 14.991 1.00 27.63 86 VAL F CA 1
ATOM 2512 C C . VAL F 3 86 ? 17.656 27.636 15.597 1.00 30.10 86 VAL F C 1
ATOM 2513 O O . VAL F 3 86 ? 18.881 27.515 15.573 1.00 29.27 86 VAL F O 1
ATOM 2517 N N . SER F 3 87 ? 16.855 26.724 16.142 1.00 33.73 87 SER F N 1
ATOM 2518 C CA . SER F 3 87 ? 17.388 25.480 16.694 1.00 38.29 87 SER F CA 1
ATOM 2519 C C . SER F 3 87 ? 17.188 24.388 15.649 1.00 42.31 87 SER F C 1
ATOM 2520 O O . SER F 3 87 ? 16.066 24.130 15.214 1.00 42.82 87 SER F O 1
ATOM 2523 N N . TYR F 3 88 ? 18.293 23.768 15.248 1.00 46.39 88 TYR F N 1
ATOM 2524 C CA . TYR F 3 88 ? 18.314 22.711 14.241 1.00 50.06 88 TYR F CA 1
ATOM 2525 C C . TYR F 3 88 ? 17.163 21.710 14.326 1.00 52.24 88 TYR F C 1
ATOM 2526 O O . TYR F 3 88 ? 16.953 21.071 15.359 1.00 52.78 88 TYR F O 1
ATOM 2535 N N . PRO F 3 89 ? 16.395 21.574 13.233 1.00 54.47 89 PRO F N 1
ATOM 2536 C CA . PRO F 3 89 ? 15.259 20.650 13.160 1.00 56.59 89 PRO F CA 1
ATOM 2537 C C . PRO F 3 89 ? 15.647 19.256 12.644 1.00 58.62 89 PRO F C 1
ATOM 2538 O O . PRO F 3 89 ? 16.695 18.718 13.006 1.00 58.88 89 PRO F O 1
ATOM 2542 N N . GLU F 3 90 ? 14.802 18.688 11.786 1.00 60.89 90 GLU F N 1
ATOM 2543 C CA . GLU F 3 90 ? 15.029 17.353 11.229 1.00 63.05 90 GLU F CA 1
ATOM 2544 C C . GLU F 3 90 ? 15.247 16.340 12.344 1.00 63.36 90 GLU F C 1
ATOM 2545 O O . GLU F 3 90 ? 16.168 15.509 12.208 1.00 63.56 90 GLU F O 1
#

InterPro domains:
  IPR000418 Ets domain [PF00178] (5-86)
  IPR000418 Ets domain [PR00454] (5-18)
  IPR000418 Ets domain [PR00454] (30-48)
  IPR000418 Ets domain [PR00454] (49-67)
  IPR000418 Ets domain [PR00454] (68-86)
  IPR000418 Ets domain [PS00345] (7-15)
  IPR000418 Ets domain [PS00346] (52-67)
  IPR000418 Ets domain [PS50061] (5-86)
  IPR000418 Ets domain [SM00413] (4-90)
  IPR036388 Winged helix-like D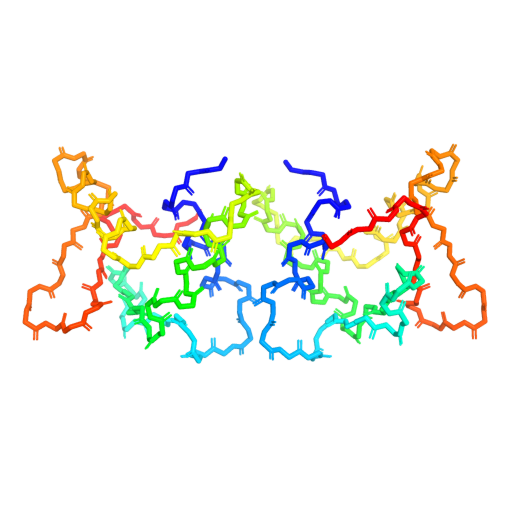NA-binding domain superfamily [G3DSA:1.10.10.10] (1-102)
  IPR036390 Winged helix DNA-binding domain superfamily [SSF46785] (4-133)
  IPR046328 ETS family [PTHR11849] (4-95)

CATH classification: 1.10.10.10

Secondary structure (DSSP, 8-state):
--HHHHHHHHHHH-SSSSS-EEEETTTTEEE-TTHHHHHHHHHHTTT-S---HHHHHHHHHHHHTTTSEEE-TTSTTEEEESS---/--HHHHHHHHHHH-SSSSS-EEEETTTTEEE-TTHHHHHHHHHHHTT-S---HHHHHHHHHHHHTTTSEEE-TTSTTEEEESS---